Protein AF-A0A2U9BZ77-F1 (afdb_monomer_lite)

pLDDT: mean 70.83, std 23.7, range [29.14, 98.06]

Structure (mmCIF, N/CA/C/O backbone):
data_AF-A0A2U9BZ77-F1
#
_entry.id   AF-A0A2U9BZ77-F1
#
loop_
_atom_site.group_PDB
_atom_site.id
_atom_site.type_symbol
_atom_site.label_atom_id
_atom_site.label_alt_id
_atom_site.label_comp_id
_atom_site.label_asym_id
_atom_site.label_entity_id
_atom_site.label_seq_id
_atom_site.pdbx_PDB_ins_code
_atom_site.Cartn_x
_atom_site.Cartn_y
_atom_site.Cartn_z
_atom_site.occupancy
_atom_site.B_iso_or_equiv
_atom_site.auth_seq_id
_atom_site.auth_comp_id
_atom_site.auth_asym_id
_atom_site.auth_atom_id
_atom_site.pdbx_PDB_model_num
ATOM 1 N N . MET A 1 1 ? 15.051 70.188 -28.513 1.00 36.97 1 MET A N 1
ATOM 2 C CA . MET A 1 1 ? 15.879 70.312 -27.293 1.00 36.97 1 MET A CA 1
ATOM 3 C C . MET A 1 1 ? 16.079 68.898 -26.757 1.00 36.97 1 MET A C 1
ATOM 5 O O . MET A 1 1 ? 15.084 68.273 -26.435 1.00 36.97 1 MET A O 1
ATOM 9 N N . LEU A 1 2 ? 17.200 68.248 -27.110 1.00 41.94 2 LEU A N 1
ATOM 10 C CA . LEU A 1 2 ? 18.342 67.942 -26.213 1.00 41.94 2 LEU A CA 1
ATOM 11 C C . LEU A 1 2 ? 17.864 67.131 -24.988 1.00 41.94 2 LEU A C 1
ATOM 13 O O . LEU A 1 2 ? 17.082 67.646 -24.207 1.00 41.94 2 LEU A O 1
ATOM 17 N N . HIS A 1 3 ? 18.251 65.868 -24.779 1.00 43.12 3 HIS A N 1
ATOM 18 C CA . HIS A 1 3 ? 19.629 65.469 -24.476 1.00 43.12 3 HIS A CA 1
ATOM 19 C C . HIS A 1 3 ? 19.809 63.928 -24.532 1.00 43.12 3 HIS A C 1
ATOM 21 O O . HIS A 1 3 ? 18.965 63.191 -24.027 1.00 43.12 3 HIS A O 1
ATOM 27 N N . LEU A 1 4 ? 20.922 63.450 -25.107 1.00 49.38 4 LEU A N 1
ATOM 28 C CA . LEU A 1 4 ? 21.424 62.073 -24.970 1.00 49.38 4 LEU A CA 1
ATOM 29 C C . LEU A 1 4 ? 21.899 61.816 -23.533 1.00 49.38 4 LEU A C 1
ATOM 31 O O . LEU A 1 4 ? 22.608 62.652 -22.980 1.00 49.38 4 LEU A O 1
ATOM 35 N N . THR A 1 5 ? 21.691 60.609 -23.008 1.00 55.53 5 THR A N 1
ATOM 36 C CA . THR A 1 5 ? 22.642 59.991 -22.070 1.00 55.53 5 THR A CA 1
ATOM 37 C C . THR A 1 5 ? 22.757 58.492 -22.338 1.00 55.53 5 THR A C 1
ATOM 39 O O . THR A 1 5 ? 21.898 57.683 -22.002 1.00 55.53 5 THR A O 1
ATOM 42 N N . ALA A 1 6 ? 23.874 58.133 -22.969 1.00 54.16 6 ALA A N 1
ATOM 43 C CA . ALA A 1 6 ? 24.435 56.795 -22.938 1.00 54.16 6 ALA A CA 1
ATOM 44 C C . ALA A 1 6 ? 24.845 56.448 -21.496 1.00 54.16 6 ALA A C 1
ATOM 46 O O . ALA A 1 6 ? 25.439 57.275 -20.802 1.00 54.16 6 ALA A O 1
ATOM 47 N N . GLY A 1 7 ? 24.557 55.225 -21.048 1.00 47.34 7 GLY A N 1
ATOM 48 C CA . GLY A 1 7 ? 24.842 54.789 -19.683 1.00 47.34 7 GLY A CA 1
ATOM 49 C C . GLY A 1 7 ? 25.161 53.299 -19.585 1.00 47.34 7 GLY A C 1
ATOM 50 O O . GLY A 1 7 ? 24.268 52.491 -19.390 1.00 47.34 7 GLY A O 1
ATOM 51 N N . ARG A 1 8 ? 26.460 52.989 -19.700 1.00 56.84 8 ARG A N 1
ATOM 52 C CA . ARG A 1 8 ? 27.214 51.850 -19.132 1.00 56.84 8 ARG A CA 1
ATOM 53 C C . ARG A 1 8 ? 26.639 50.425 -19.238 1.00 56.84 8 ARG A C 1
ATOM 55 O O . ARG A 1 8 ? 25.860 49.970 -18.410 1.00 56.84 8 ARG A O 1
ATOM 62 N N . VAL A 1 9 ? 27.256 49.655 -20.138 1.00 49.94 9 VAL A N 1
ATOM 63 C CA . VAL A 1 9 ? 27.387 48.193 -20.046 1.00 49.94 9 VAL A CA 1
ATOM 64 C C . VAL A 1 9 ? 28.309 47.864 -18.865 1.00 49.94 9 VAL A C 1
ATOM 66 O O . VAL A 1 9 ? 29.515 48.097 -18.920 1.00 49.94 9 VAL A O 1
ATOM 69 N N . GLY A 1 10 ? 27.732 47.366 -17.772 1.00 46.84 10 GLY A N 1
ATOM 70 C CA . GLY A 1 10 ? 28.463 46.829 -16.628 1.00 46.84 10 GLY A CA 1
ATOM 71 C C . GLY A 1 10 ? 28.674 45.326 -16.787 1.00 46.84 10 GLY A C 1
ATOM 72 O O . GLY A 1 10 ? 27.740 44.547 -16.637 1.00 46.84 10 GLY A O 1
ATOM 73 N N . SER A 1 11 ? 29.909 44.933 -17.089 1.00 53.25 11 SER A N 1
ATOM 74 C CA . SER A 1 11 ? 30.398 43.557 -16.987 1.00 53.25 11 SER A CA 1
ATOM 75 C C . SER A 1 11 ? 30.278 43.068 -15.538 1.00 53.25 11 SER A C 1
ATOM 77 O O . SER A 1 11 ? 30.912 43.630 -14.646 1.00 53.25 11 SER A O 1
ATOM 79 N N . LEU A 1 12 ? 29.480 42.025 -15.295 1.00 53.25 12 LEU A N 1
ATOM 80 C CA . LEU A 1 12 ? 29.509 41.265 -14.044 1.00 53.25 12 LEU A CA 1
ATOM 81 C C . LEU A 1 12 ? 30.153 39.907 -14.312 1.00 53.25 12 LEU A C 1
ATOM 83 O O . LEU A 1 12 ? 29.495 38.909 -14.602 1.00 53.25 12 LEU A O 1
ATOM 87 N N . LEU A 1 13 ? 31.480 39.906 -14.219 1.00 53.78 13 LEU A N 1
ATOM 88 C CA . LEU A 1 13 ? 32.283 38.704 -14.079 1.00 53.78 13 LEU A CA 1
ATOM 89 C C . LEU A 1 13 ? 31.928 37.971 -12.776 1.00 53.78 13 LEU A C 1
ATOM 91 O O . LEU A 1 13 ? 31.853 38.563 -11.703 1.00 53.78 13 LEU A O 1
ATOM 95 N N . ALA A 1 14 ? 31.805 36.651 -12.913 1.00 50.91 14 ALA A N 1
ATOM 96 C CA . ALA A 1 14 ? 32.115 35.643 -11.905 1.00 50.91 14 ALA A CA 1
ATOM 97 C C . ALA A 1 14 ? 31.383 35.745 -10.553 1.00 50.91 14 ALA A C 1
ATOM 99 O O . ALA A 1 14 ? 31.963 36.072 -9.516 1.00 50.91 14 ALA A O 1
ATOM 100 N N . ARG A 1 15 ? 30.127 35.280 -10.520 1.00 46.00 15 ARG A N 1
ATOM 101 C CA . ARG A 1 15 ? 29.569 34.710 -9.288 1.00 46.00 15 ARG A CA 1
ATOM 102 C C . ARG A 1 15 ? 30.094 33.284 -9.126 1.00 46.00 15 ARG A C 1
ATOM 104 O O . ARG A 1 15 ? 29.805 32.407 -9.932 1.00 46.00 15 ARG A O 1
ATOM 111 N N . ARG A 1 16 ? 30.904 33.100 -8.083 1.00 49.56 16 ARG A N 1
ATOM 112 C CA . ARG A 1 16 ? 31.424 31.824 -7.579 1.00 49.56 16 ARG A CA 1
ATOM 113 C C . ARG A 1 16 ? 30.338 30.742 -7.600 1.00 49.56 16 ARG A C 1
ATOM 115 O O . ARG A 1 16 ? 29.336 30.861 -6.900 1.00 49.56 16 ARG A O 1
ATOM 122 N N . ALA A 1 17 ? 30.571 29.677 -8.360 1.00 45.09 17 ALA A N 1
ATOM 123 C CA . ALA A 1 17 ? 29.834 28.429 -8.239 1.00 45.09 17 ALA A CA 1
ATOM 124 C C . ALA A 1 17 ? 30.340 27.687 -6.995 1.00 45.09 17 ALA A C 1
ATOM 126 O O . ALA A 1 17 ? 31.232 26.846 -7.071 1.00 45.09 17 ALA A O 1
ATOM 127 N N . THR A 1 18 ? 29.804 28.018 -5.823 1.00 51.22 18 THR A N 1
ATOM 128 C CA . THR A 1 18 ? 29.820 27.075 -4.704 1.00 51.22 18 THR A CA 1
ATOM 129 C C . THR A 1 18 ? 28.729 26.055 -4.988 1.00 51.22 18 THR A C 1
ATOM 131 O O . THR A 1 18 ? 27.547 26.332 -4.785 1.00 51.22 18 THR A O 1
ATOM 134 N N . ALA A 1 19 ? 29.122 24.898 -5.518 1.00 45.50 19 ALA A N 1
ATOM 135 C CA . ALA A 1 19 ? 28.272 23.721 -5.540 1.00 45.50 19 ALA A CA 1
ATOM 136 C C . ALA A 1 19 ? 27.929 23.368 -4.085 1.00 45.50 19 ALA A C 1
ATOM 138 O O . ALA A 1 19 ? 28.736 22.785 -3.364 1.00 45.50 19 ALA A O 1
ATOM 139 N N . ALA A 1 20 ? 26.749 23.787 -3.632 1.00 44.94 20 ALA A N 1
ATOM 140 C CA . ALA A 1 20 ? 26.157 23.276 -2.412 1.00 44.94 20 ALA A CA 1
AT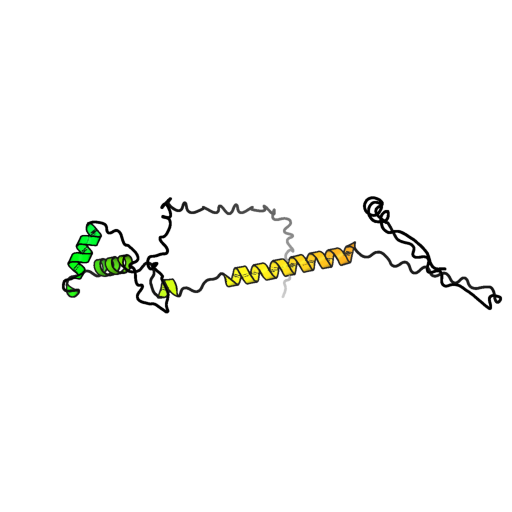OM 141 C C . ALA A 1 20 ? 25.723 21.837 -2.708 1.00 44.94 20 ALA A C 1
ATOM 143 O O . ALA A 1 20 ? 24.666 21.605 -3.292 1.00 44.94 20 ALA A O 1
ATOM 144 N N . LEU A 1 21 ? 26.580 20.875 -2.363 1.00 50.19 21 LEU A N 1
ATOM 145 C CA . LEU A 1 21 ? 26.190 19.476 -2.264 1.00 50.19 21 LEU A CA 1
ATOM 146 C C . LEU A 1 21 ? 25.139 19.402 -1.155 1.00 50.19 21 LEU A C 1
ATOM 148 O O . LEU A 1 21 ? 25.445 19.504 0.032 1.00 50.19 21 LEU A O 1
ATOM 152 N N . THR A 1 22 ? 23.876 19.324 -1.552 1.00 49.59 22 THR A N 1
ATOM 153 C CA . THR A 1 22 ? 22.768 19.081 -0.642 1.00 49.59 22 THR A CA 1
ATOM 154 C C . THR A 1 22 ? 22.887 17.638 -0.164 1.00 49.59 22 THR A C 1
ATOM 156 O O . THR A 1 22 ? 22.468 16.701 -0.839 1.00 49.59 22 THR A O 1
ATOM 159 N N . ASN A 1 23 ? 23.500 17.444 1.008 1.00 51.00 23 ASN A N 1
ATOM 160 C CA . ASN A 1 23 ? 23.422 16.183 1.739 1.00 51.00 23 ASN A CA 1
ATOM 161 C C . ASN A 1 23 ? 21.948 15.927 2.072 1.00 51.00 23 ASN A C 1
ATOM 163 O O . ASN A 1 23 ? 21.418 16.423 3.067 1.00 51.00 23 ASN A O 1
ATOM 167 N N . SER A 1 24 ? 21.271 15.168 1.220 1.00 51.94 24 SER A N 1
ATOM 168 C CA . SER A 1 24 ? 19.946 14.630 1.495 1.00 51.94 24 SER A CA 1
ATOM 169 C C . SER A 1 24 ? 20.113 13.547 2.560 1.00 51.94 24 SER A C 1
ATOM 171 O O . SER A 1 24 ? 20.415 12.392 2.278 1.00 51.94 24 SER A O 1
ATOM 173 N N . SER A 1 25 ? 19.980 13.951 3.823 1.00 58.16 25 SER A N 1
ATOM 174 C CA . SER A 1 25 ? 19.888 13.034 4.954 1.00 58.16 25 SER A CA 1
ATOM 175 C C . SER A 1 25 ? 18.525 12.345 4.896 1.00 58.16 25 SER A C 1
ATOM 177 O O . SER A 1 25 ? 17.517 12.880 5.356 1.00 58.16 25 SER A O 1
ATOM 179 N N . VAL A 1 26 ? 18.487 11.165 4.282 1.00 53.94 26 VAL A N 1
ATOM 180 C CA . VAL A 1 26 ? 17.351 10.251 4.392 1.00 53.94 26 VAL A CA 1
ATOM 181 C C . VAL A 1 26 ? 17.358 9.715 5.820 1.00 53.94 26 VAL A C 1
ATOM 183 O O . VAL A 1 26 ? 18.189 8.884 6.183 1.00 53.94 26 VAL A O 1
ATOM 186 N N . ARG A 1 27 ? 16.460 10.227 6.663 1.00 64.12 27 ARG A N 1
ATOM 187 C CA . ARG A 1 27 ? 16.166 9.603 7.954 1.00 64.12 27 ARG A CA 1
ATOM 188 C C . ARG A 1 27 ? 15.354 8.348 7.670 1.00 64.12 27 ARG A C 1
ATOM 190 O O . ARG A 1 27 ? 14.200 8.446 7.269 1.00 64.12 27 ARG A O 1
ATOM 197 N N . MET A 1 28 ? 15.963 7.185 7.860 1.00 57.81 28 MET A N 1
ATOM 198 C CA . MET A 1 28 ? 15.215 5.935 7.910 1.00 57.81 28 MET A CA 1
ATOM 199 C C . MET A 1 28 ? 14.332 5.969 9.157 1.00 57.81 28 MET A C 1
ATOM 201 O O . MET A 1 28 ? 14.827 6.180 10.266 1.00 57.81 28 MET A O 1
ATOM 205 N N . ALA A 1 29 ? 13.022 5.813 8.972 1.00 51.97 29 ALA A N 1
ATOM 206 C CA . ALA A 1 29 ? 12.114 5.581 10.080 1.00 51.97 29 ALA A CA 1
ATOM 207 C C . ALA A 1 29 ? 12.472 4.222 10.694 1.00 51.97 29 ALA A C 1
ATOM 209 O O . ALA A 1 29 ? 12.441 3.194 10.020 1.00 51.97 29 ALA A O 1
ATOM 210 N N . SER A 1 30 ? 12.868 4.236 11.965 1.00 46.81 30 SER A N 1
ATOM 211 C CA . SER A 1 30 ? 13.049 3.033 12.770 1.00 46.81 30 SER A CA 1
ATOM 212 C C . SER A 1 30 ? 11.677 2.391 12.957 1.00 46.81 30 SER A C 1
ATOM 214 O O . SER A 1 30 ? 10.936 2.780 13.857 1.00 46.81 30 SER A O 1
ATOM 216 N N . HIS A 1 31 ? 11.318 1.446 12.092 1.00 50.34 31 HIS A N 1
ATOM 217 C CA . HIS A 1 31 ? 10.170 0.584 12.339 1.00 50.34 31 HIS A CA 1
ATOM 218 C C . HIS A 1 31 ? 10.437 -0.198 13.630 1.00 50.34 31 HIS A C 1
ATOM 220 O O . HIS A 1 31 ? 11.486 -0.826 13.779 1.00 50.34 31 HIS A O 1
ATOM 226 N N . GLY A 1 32 ? 9.516 -0.074 14.590 1.00 45.81 32 GLY A N 1
ATOM 227 C CA . GLY A 1 32 ? 9.522 -0.859 15.817 1.00 45.81 32 GLY A CA 1
ATOM 228 C C . GLY A 1 32 ? 9.588 -2.345 15.484 1.00 45.81 32 GLY A C 1
ATOM 229 O O . GLY A 1 32 ? 9.019 -2.802 14.496 1.00 45.81 32 GLY A O 1
ATOM 230 N N . HIS A 1 33 ? 10.348 -3.076 16.289 1.00 41.94 33 HIS A N 1
ATOM 231 C CA . HIS A 1 33 ? 10.600 -4.498 16.125 1.00 41.94 33 HIS A CA 1
ATOM 232 C C . HIS A 1 33 ? 9.395 -5.307 16.632 1.00 41.94 33 HIS A C 1
ATOM 234 O O . HIS A 1 33 ? 9.505 -6.045 17.609 1.00 41.94 33 HIS A O 1
ATOM 240 N N . ASP A 1 34 ? 8.237 -5.146 15.993 1.00 53.22 34 ASP A N 1
ATOM 241 C CA . ASP A 1 34 ? 7.152 -6.112 16.122 1.00 53.22 34 ASP A CA 1
ATOM 242 C C . ASP A 1 34 ? 7.603 -7.370 15.383 1.00 53.22 34 ASP A C 1
ATOM 244 O O . ASP A 1 34 ? 7.817 -7.374 14.169 1.00 53.22 34 ASP A O 1
ATOM 248 N N . VAL A 1 35 ? 7.869 -8.424 16.153 1.00 51.34 35 VAL A N 1
ATOM 249 C CA . VAL A 1 35 ? 8.233 -9.736 15.625 1.00 51.34 35 VAL A CA 1
ATOM 250 C C . VAL A 1 35 ? 7.077 -10.178 14.737 1.00 51.34 35 VAL A C 1
ATOM 252 O O . VAL A 1 35 ? 5.993 -10.454 15.241 1.00 51.34 35 VAL A O 1
ATOM 255 N N . ALA A 1 36 ? 7.293 -10.199 13.421 1.00 57.09 36 ALA A N 1
ATOM 256 C CA . ALA A 1 36 ? 6.335 -10.754 12.481 1.00 57.09 36 ALA A CA 1
ATOM 257 C C . ALA A 1 36 ? 6.154 -12.236 12.830 1.00 57.09 36 ALA A C 1
ATOM 259 O O . ALA A 1 36 ? 7.001 -13.073 12.511 1.00 57.09 36 ALA A O 1
ATOM 260 N N . GLU A 1 37 ? 5.091 -12.533 13.572 1.00 65.06 37 GLU A N 1
ATOM 261 C CA . GLU A 1 37 ? 4.685 -13.893 13.879 1.00 65.06 37 GLU A CA 1
ATOM 262 C C . GLU A 1 37 ? 4.472 -14.629 12.554 1.00 65.06 37 GLU A C 1
ATOM 264 O O . GLU A 1 37 ? 3.940 -14.071 11.589 1.00 65.06 37 GLU A O 1
ATOM 269 N N . MET A 1 38 ? 4.955 -15.869 12.472 1.00 68.38 38 MET A N 1
ATOM 270 C CA . MET A 1 38 ? 4.733 -16.698 11.294 1.00 68.38 38 MET A CA 1
ATOM 271 C C . MET A 1 38 ? 3.223 -16.867 11.119 1.00 68.38 38 MET A C 1
ATOM 273 O O . MET A 1 38 ? 2.573 -17.533 11.919 1.00 68.38 38 MET A O 1
ATOM 277 N N . VAL A 1 39 ? 2.675 -16.231 10.085 1.00 72.25 39 VAL A N 1
ATOM 278 C CA . VAL A 1 39 ? 1.235 -16.205 9.838 1.00 72.25 39 VAL A CA 1
ATOM 279 C C . VAL A 1 39 ? 0.742 -17.621 9.544 1.00 72.25 39 VAL A C 1
ATOM 281 O O . VAL A 1 39 ? 1.198 -18.268 8.598 1.00 72.25 39 VAL A O 1
ATOM 284 N N . ASP A 1 40 ? -0.199 -18.094 10.358 1.00 81.56 40 ASP A N 1
ATOM 285 C CA . ASP A 1 40 ? -0.899 -19.357 10.144 1.00 81.56 40 ASP A CA 1
ATOM 286 C C . ASP A 1 40 ? -1.826 -19.241 8.925 1.00 81.56 40 ASP A C 1
ATOM 288 O O . ASP A 1 40 ? -2.909 -18.662 8.987 1.00 81.56 40 ASP A O 1
ATOM 292 N N . MET A 1 41 ? -1.387 -19.813 7.803 1.00 84.31 41 MET A N 1
ATOM 293 C CA . MET A 1 41 ? -2.108 -19.792 6.526 1.00 84.31 41 MET A CA 1
ATOM 294 C C . MET A 1 41 ? -3.373 -20.666 6.515 1.00 84.31 41 MET A C 1
ATOM 296 O O . MET A 1 41 ? -4.095 -20.668 5.519 1.00 84.31 41 MET A O 1
ATOM 300 N N . SER A 1 42 ? -3.638 -21.444 7.573 1.00 87.62 42 SER A N 1
ATOM 301 C CA . SER A 1 42 ? -4.878 -22.221 7.695 1.00 87.62 42 SER A CA 1
ATOM 302 C C . SER A 1 42 ? -6.071 -21.377 8.158 1.00 87.62 42 SER A C 1
ATOM 304 O O . SER A 1 42 ? -7.220 -21.777 7.965 1.00 87.62 42 SER A O 1
ATOM 306 N N . GLN A 1 43 ? -5.811 -20.199 8.731 1.00 85.25 43 GLN A N 1
ATOM 307 C CA . GLN A 1 43 ? -6.830 -19.265 9.198 1.00 85.25 43 GLN A CA 1
ATOM 308 C C . GLN A 1 43 ? -7.072 -18.147 8.176 1.00 85.25 43 GLN A C 1
ATOM 310 O O . GLN A 1 43 ? -6.161 -17.765 7.439 1.00 85.25 43 GLN A O 1
ATOM 315 N N . PRO A 1 44 ? -8.292 -17.583 8.126 1.00 86.31 44 PRO A N 1
ATOM 316 C CA . PRO A 1 44 ? -8.574 -16.441 7.267 1.00 86.31 44 PRO A CA 1
ATOM 317 C C . PRO A 1 44 ? -7.725 -15.232 7.688 1.00 86.31 44 PRO A C 1
ATOM 319 O O . PRO A 1 44 ? -7.715 -14.837 8.858 1.00 86.31 44 PRO A O 1
ATOM 322 N N . LEU A 1 45 ? -7.016 -14.645 6.721 1.00 88.12 45 LEU A N 1
ATOM 323 C CA . LEU A 1 45 ? -6.208 -13.444 6.915 1.00 88.12 45 LEU A CA 1
ATOM 324 C C . LEU A 1 45 ? -7.103 -12.200 6.894 1.00 88.12 45 LEU A C 1
ATOM 326 O O . LEU A 1 45 ? -8.008 -12.087 6.068 1.00 88.12 45 LEU A O 1
ATOM 330 N N . TYR A 1 46 ? -6.798 -11.229 7.752 1.00 91.19 46 TYR A N 1
ATOM 331 C CA . TYR A 1 46 ? -7.333 -9.882 7.604 1.00 91.19 46 TYR A CA 1
ATOM 332 C C . TYR A 1 46 ? -6.880 -9.265 6.269 1.00 91.19 46 TYR A C 1
ATOM 334 O O . TYR A 1 46 ? -5.691 -9.280 5.947 1.00 91.19 46 TYR A O 1
ATOM 342 N N . VAL A 1 47 ? -7.814 -8.695 5.505 1.00 90.81 47 VAL A N 1
ATOM 343 C CA . VAL A 1 47 ? -7.539 -8.041 4.218 1.00 90.81 47 VAL A CA 1
ATOM 344 C C . VAL A 1 47 ? -8.390 -6.785 4.044 1.00 90.81 47 VAL A C 1
ATOM 346 O O . VAL A 1 47 ? -9.615 -6.839 4.106 1.00 90.81 47 VAL A O 1
ATOM 349 N N . ASP A 1 48 ? -7.728 -5.666 3.756 1.00 93.00 48 ASP A N 1
ATOM 350 C CA . ASP A 1 48 ? -8.359 -4.399 3.383 1.00 93.00 48 ASP A CA 1
ATOM 351 C C . ASP A 1 48 ? -8.554 -4.351 1.867 1.00 93.00 48 ASP A C 1
ATOM 353 O O . ASP A 1 48 ? -7.611 -4.096 1.112 1.00 93.00 48 ASP A O 1
ATOM 357 N N . ARG A 1 49 ? -9.770 -4.650 1.396 1.00 92.00 49 ARG A N 1
ATOM 358 C CA . ARG A 1 49 ? -10.098 -4.589 -0.033 1.00 92.00 49 ARG A CA 1
ATOM 359 C C . ARG A 1 49 ? -11.466 -3.963 -0.266 1.00 92.00 49 ARG A C 1
ATOM 361 O O . ARG A 1 49 ? -12.402 -4.150 0.505 1.00 92.00 49 ARG A O 1
ATOM 368 N N . VAL A 1 50 ? -11.592 -3.235 -1.372 1.00 92.94 50 VAL A N 1
ATOM 369 C CA . VAL A 1 50 ? -12.826 -2.510 -1.720 1.00 92.94 50 VAL A CA 1
ATOM 370 C C . VAL A 1 50 ? -13.946 -3.462 -2.169 1.00 92.94 50 VAL A C 1
ATOM 372 O O . VAL A 1 50 ? -15.119 -3.152 -1.983 1.00 92.94 50 VAL A O 1
ATOM 375 N N . ASP A 1 51 ? -13.600 -4.625 -2.729 1.00 94.19 51 ASP A N 1
ATOM 376 C CA . ASP A 1 51 ? -14.539 -5.676 -3.147 1.00 94.19 51 ASP A CA 1
ATOM 377 C C . ASP A 1 51 ? -15.139 -6.451 -1.966 1.00 94.19 51 ASP A C 1
ATOM 379 O O . ASP A 1 51 ? -16.271 -6.925 -2.056 1.00 94.19 51 ASP A O 1
ATOM 383 N N . ILE A 1 52 ? -14.408 -6.547 -0.852 1.00 92.88 52 ILE A N 1
ATOM 384 C CA . ILE A 1 52 ? -14.827 -7.263 0.356 1.00 92.88 52 ILE A CA 1
ATOM 385 C C . ILE A 1 52 ? -14.856 -6.261 1.520 1.00 92.88 52 ILE A C 1
ATOM 387 O O . ILE A 1 52 ? -13.920 -6.199 2.314 1.00 92.88 52 ILE A O 1
ATOM 391 N N . PRO A 1 53 ? -15.929 -5.456 1.647 1.00 91.75 53 PRO A N 1
ATOM 392 C CA . PRO A 1 53 ? -16.003 -4.388 2.648 1.00 91.75 53 PRO A CA 1
ATOM 393 C C . PRO A 1 53 ? -16.048 -4.907 4.094 1.00 91.75 53 PRO A C 1
ATOM 395 O O . PRO A 1 53 ? -15.879 -4.136 5.038 1.00 91.75 53 PRO A O 1
ATOM 398 N N . LEU A 1 54 ? -16.338 -6.196 4.280 1.00 94.25 54 LEU A N 1
ATOM 399 C CA . LEU A 1 54 ? -16.435 -6.859 5.573 1.00 94.25 54 LEU A CA 1
ATOM 400 C C . LEU A 1 54 ? -15.477 -8.058 5.576 1.00 94.25 54 LEU A C 1
ATOM 402 O O . LEU A 1 54 ? -15.843 -9.100 5.037 1.00 94.25 54 LEU A O 1
ATOM 406 N N . PRO A 1 55 ? -14.269 -7.917 6.145 1.00 92.00 55 PRO A N 1
ATOM 407 C CA . PRO A 1 55 ? -13.322 -9.017 6.247 1.00 92.00 55 PRO A CA 1
ATOM 408 C C . PRO A 1 55 ? -13.796 -10.058 7.271 1.00 92.00 55 PRO A C 1
ATOM 410 O O . PRO A 1 55 ? -14.487 -9.727 8.240 1.00 92.00 55 PRO A O 1
ATOM 413 N N . ASP A 1 56 ? -13.387 -11.312 7.066 1.00 91.06 56 ASP A N 1
ATOM 414 C CA . ASP A 1 56 ? -13.774 -12.452 7.912 1.00 91.06 56 ASP A CA 1
ATOM 415 C C . ASP A 1 56 ? -13.166 -12.387 9.324 1.00 91.06 56 ASP A C 1
ATOM 417 O O . ASP A 1 56 ? -13.736 -12.904 10.286 1.00 91.06 56 ASP A O 1
ATOM 421 N N . ARG A 1 57 ? -12.011 -11.726 9.454 1.00 90.19 57 ARG A N 1
ATOM 422 C CA . ARG A 1 57 ? -11.283 -11.507 10.710 1.00 90.19 57 ARG A CA 1
ATOM 423 C C . ARG A 1 57 ? -11.247 -10.007 11.038 1.00 90.19 57 ARG A C 1
ATOM 425 O O . ARG A 1 57 ? -11.198 -9.208 10.104 1.00 90.19 57 ARG A O 1
ATOM 432 N N . PRO A 1 58 ? -11.291 -9.584 12.317 1.00 92.12 58 PRO A N 1
ATOM 433 C CA . PRO A 1 58 ? -11.024 -8.195 12.697 1.00 92.12 58 PRO A CA 1
ATOM 434 C C . PRO A 1 58 ? -9.537 -7.839 12.552 1.00 92.12 58 PRO A C 1
ATOM 436 O O . PRO A 1 58 ? -8.681 -8.716 12.517 1.00 92.12 58 PRO A O 1
ATOM 439 N N . TYR A 1 59 ? -9.225 -6.542 12.500 1.00 91.94 59 TYR A N 1
ATOM 440 C CA . TYR A 1 59 ? -7.838 -6.073 12.436 1.00 91.94 59 TYR A CA 1
ATOM 441 C C . TYR A 1 59 ? -7.040 -6.394 13.709 1.00 91.94 59 TYR A C 1
ATOM 443 O O . TYR A 1 59 ? -5.896 -6.836 13.624 1.00 91.94 59 TYR A O 1
ATOM 451 N N . LYS A 1 60 ? -7.634 -6.175 14.891 1.00 90.69 60 LYS A N 1
ATOM 452 C CA . LYS A 1 60 ? -7.026 -6.544 16.177 1.00 90.69 60 LYS A CA 1
ATOM 453 C C . LYS A 1 60 ? -7.708 -7.764 16.785 1.00 90.69 60 LYS A C 1
ATOM 455 O O . LYS A 1 60 ? -8.902 -7.714 17.080 1.00 90.69 60 LYS A O 1
ATOM 460 N N . ASP A 1 61 ? -6.924 -8.804 17.055 1.00 86.38 61 ASP A N 1
ATOM 461 C CA . ASP A 1 61 ? -7.393 -10.007 17.754 1.00 86.38 61 ASP A CA 1
ATOM 462 C C . ASP A 1 61 ? -7.177 -9.941 19.268 1.00 86.38 61 ASP A C 1
ATOM 464 O O . ASP A 1 61 ? -8.003 -10.424 20.040 1.00 86.38 61 ASP A O 1
ATOM 468 N N . THR A 1 62 ? -6.073 -9.333 19.705 1.00 88.56 62 THR A N 1
ATOM 469 C CA . THR A 1 62 ? -5.755 -9.140 21.121 1.00 88.56 62 THR A CA 1
ATOM 470 C C . THR A 1 62 ? -6.242 -7.766 21.565 1.00 88.56 62 THR A C 1
ATOM 472 O O . THR A 1 62 ? -5.832 -6.737 21.026 1.00 88.56 62 THR A O 1
ATOM 475 N N . LEU A 1 63 ? -7.156 -7.742 22.537 1.00 89.50 63 LEU A N 1
ATOM 476 C CA . LEU A 1 63 ? -7.712 -6.501 23.066 1.00 89.50 63 LEU A CA 1
ATOM 477 C C . LEU A 1 63 ? -7.058 -6.135 24.397 1.00 89.50 63 LEU A C 1
ATOM 479 O O . LEU A 1 63 ? -6.860 -6.970 25.277 1.00 89.50 63 LEU A O 1
ATOM 483 N N . SER A 1 64 ? -6.759 -4.850 24.557 1.00 92.25 64 SER A N 1
ATOM 484 C CA . SER A 1 64 ? -6.455 -4.258 25.861 1.00 92.25 64 SER A CA 1
ATOM 485 C C . SER A 1 64 ? -7.703 -4.278 26.757 1.00 92.25 64 SER A C 1
ATOM 487 O O . SER A 1 64 ? -8.815 -4.143 26.241 1.00 92.25 64 SER A O 1
ATOM 489 N N . PRO A 1 65 ? -7.570 -4.328 28.098 1.00 91.94 65 PRO A N 1
ATOM 490 C CA . PRO A 1 65 ? -8.720 -4.273 29.011 1.00 91.94 65 PRO A CA 1
ATOM 491 C C . PRO A 1 65 ? -9.624 -3.048 28.776 1.00 91.94 65 PRO A C 1
ATOM 493 O O . PRO A 1 65 ? -10.841 -3.109 28.962 1.00 91.94 65 PRO A O 1
ATOM 496 N N . ALA A 1 66 ? -9.055 -1.929 28.315 1.00 90.19 66 ALA A N 1
ATOM 497 C CA . ALA A 1 66 ? -9.835 -0.754 27.934 1.00 90.19 66 ALA A CA 1
ATOM 498 C C . ALA A 1 66 ? -10.687 -1.014 26.677 1.00 90.19 66 ALA A C 1
ATOM 500 O O . ALA A 1 66 ? -11.864 -0.652 26.637 1.00 90.19 66 ALA A O 1
ATOM 501 N N . GLU A 1 67 ? -10.122 -1.679 25.671 1.00 93.19 67 GLU A N 1
ATOM 502 C CA . GLU A 1 67 ? -10.798 -2.028 24.417 1.00 93.19 67 GLU A CA 1
ATOM 503 C C . GLU A 1 67 ? -11.859 -3.121 24.642 1.00 93.19 67 GLU A C 1
ATOM 505 O O . GLU A 1 67 ? -12.947 -3.053 24.069 1.00 93.19 67 GLU A O 1
ATOM 510 N N . GLU A 1 68 ? -11.612 -4.069 25.550 1.00 93.94 68 GLU A N 1
ATOM 511 C CA . GLU A 1 68 ? -12.612 -5.048 25.992 1.00 93.94 68 GLU A CA 1
ATOM 512 C C . GLU A 1 68 ? -13.816 -4.367 26.651 1.00 93.94 68 GLU A C 1
ATOM 514 O O . GLU A 1 68 ? -14.964 -4.700 26.347 1.00 93.94 68 GLU A O 1
ATOM 519 N N . SER A 1 69 ? -13.582 -3.362 27.504 1.00 93.56 69 SER A N 1
ATOM 520 C CA . SER A 1 69 ? -14.669 -2.586 28.111 1.00 93.56 69 SER A CA 1
ATOM 521 C C . SER A 1 69 ? -15.501 -1.840 27.056 1.00 93.56 69 SER A C 1
ATOM 523 O O . SER A 1 69 ? -16.730 -1.801 27.152 1.00 93.56 69 SER A O 1
ATOM 525 N N . LEU A 1 70 ? -14.860 -1.330 25.996 1.00 94.88 70 LEU A N 1
ATOM 526 C CA . LEU A 1 70 ? -15.540 -0.715 24.852 1.00 94.88 70 LEU A CA 1
ATOM 527 C C . LEU A 1 70 ? -16.364 -1.741 24.065 1.00 94.88 70 LEU A C 1
ATOM 529 O O . LEU A 1 70 ? -17.497 -1.443 23.687 1.00 94.88 70 LEU A O 1
ATOM 533 N N . LYS A 1 71 ? -15.859 -2.966 23.881 1.00 94.62 71 LYS A N 1
ATOM 534 C CA . LYS A 1 71 ? -16.613 -4.068 23.262 1.00 94.62 71 LYS A CA 1
ATOM 535 C C . LYS A 1 71 ? -17.824 -4.502 24.080 1.00 94.62 71 LYS A C 1
ATOM 537 O O . LYS A 1 71 ? -18.843 -4.877 23.503 1.00 94.62 71 LYS A O 1
ATOM 542 N N . GLN A 1 72 ? -17.764 -4.424 25.409 1.00 95.00 72 GLN A N 1
ATOM 543 C CA . GLN A 1 72 ? -18.955 -4.658 26.232 1.00 95.00 72 GLN A CA 1
ATOM 544 C C . GLN A 1 72 ? -19.977 -3.526 26.079 1.00 95.00 72 GLN A C 1
ATOM 546 O O . GLN A 1 72 ? -21.171 -3.806 25.968 1.00 95.00 72 GLN A O 1
ATOM 551 N N . LYS A 1 73 ? -19.530 -2.265 25.993 1.00 94.69 73 LYS A N 1
ATOM 552 C CA . LYS A 1 73 ? -20.416 -1.122 25.708 1.00 94.69 73 LYS A CA 1
ATOM 553 C C . LYS A 1 73 ? -21.040 -1.185 24.306 1.00 94.69 73 LYS A C 1
ATOM 555 O O . LYS A 1 73 ? -22.181 -0.763 24.148 1.00 94.69 73 LYS A O 1
ATOM 560 N N . GLU A 1 74 ? -20.341 -1.745 23.312 1.00 94.56 74 GLU A N 1
ATOM 561 C CA . GLU A 1 74 ? -20.840 -1.921 21.933 1.00 94.56 74 GLU A CA 1
ATOM 562 C C . GLU A 1 74 ? -22.135 -2.752 21.870 1.00 94.56 74 GLU A C 1
ATOM 564 O O . GLU A 1 74 ? -22.968 -2.519 20.994 1.00 94.56 74 GLU A O 1
ATOM 569 N N . LYS A 1 75 ? -22.334 -3.682 22.816 1.00 95.19 75 LYS A N 1
ATOM 570 C CA . LYS A 1 75 ? -23.550 -4.511 22.919 1.00 95.19 75 LYS A CA 1
ATOM 571 C C . LYS A 1 75 ? -24.789 -3.720 23.363 1.00 95.19 75 LYS A C 1
ATOM 573 O O . LYS A 1 75 ? -25.906 -4.210 23.215 1.00 95.19 75 LYS A O 1
ATOM 578 N N . GLY A 1 76 ? -24.599 -2.537 23.950 1.00 94.50 76 GLY A N 1
ATOM 579 C CA . GLY A 1 76 ? -25.666 -1.642 24.391 1.00 94.50 76 GLY A CA 1
ATOM 580 C C . GLY A 1 76 ? -26.164 -0.693 23.289 1.00 94.50 76 GLY A C 1
ATOM 581 O O . GLY A 1 76 ? -25.830 -0.845 22.114 1.00 94.50 76 GLY A O 1
ATOM 582 N N . PRO A 1 77 ? -26.972 0.325 23.639 1.00 95.62 77 PRO A N 1
ATOM 583 C CA . PRO A 1 77 ? -27.462 1.306 22.676 1.00 95.62 77 PRO A CA 1
ATOM 584 C C . PRO A 1 77 ? -26.350 2.264 22.215 1.00 95.62 77 PRO A C 1
ATOM 586 O O . PRO A 1 77 ? -25.760 3.000 23.006 1.00 95.62 77 PRO A O 1
ATOM 589 N N . TRP A 1 78 ? -26.140 2.356 20.900 1.00 95.62 78 TRP A N 1
ATOM 590 C CA . TRP A 1 78 ? -25.097 3.197 20.283 1.00 95.62 78 TRP A CA 1
ATOM 591 C C . TRP A 1 78 ? -25.324 4.710 20.436 1.00 95.62 78 TRP A C 1
ATOM 593 O O . TRP A 1 78 ? -24.447 5.517 20.111 1.00 95.62 78 TRP A O 1
ATOM 603 N N . SER A 1 79 ? -26.489 5.113 20.941 1.00 94.19 79 SER A N 1
ATOM 604 C CA . SER A 1 79 ? -26.790 6.499 21.309 1.00 94.19 79 SER A CA 1
ATOM 605 C C . SER A 1 79 ? -25.993 6.970 22.529 1.00 94.19 79 SER A C 1
ATOM 607 O O . SER A 1 79 ? -25.771 8.167 22.667 1.00 94.19 79 SER A O 1
ATOM 609 N N . GLN A 1 80 ? -25.553 6.049 23.396 1.00 93.50 80 GLN A N 1
ATOM 610 C CA . GLN A 1 80 ? -24.766 6.360 24.597 1.00 93.50 80 GLN A CA 1
ATOM 611 C C . GLN A 1 80 ? -23.255 6.431 24.325 1.00 93.50 80 GLN A C 1
ATOM 613 O O . GLN A 1 80 ? -22.512 6.914 25.173 1.00 93.50 80 GLN A O 1
ATOM 618 N N . LEU A 1 81 ? -22.803 5.973 23.151 1.00 94.75 81 LEU A N 1
ATOM 619 C CA . LEU A 1 81 ? -21.395 6.015 22.765 1.00 94.75 81 LEU A CA 1
ATOM 620 C C . LEU A 1 81 ? -20.992 7.398 22.253 1.00 94.75 81 LEU A C 1
ATOM 622 O O . LEU A 1 81 ? -21.638 7.960 21.352 1.00 94.75 81 LEU A O 1
ATOM 626 N N . SER A 1 82 ? -19.863 7.894 22.752 1.00 96.00 82 SER A N 1
ATOM 627 C CA . SER A 1 82 ? -19.244 9.115 22.246 1.00 96.00 82 SER A CA 1
ATOM 628 C C . SER A 1 82 ? -18.730 8.922 20.810 1.00 96.00 82 SER A C 1
ATOM 630 O O . SER A 1 82 ? -18.566 7.803 20.313 1.00 96.00 82 SER A O 1
ATOM 632 N N . LYS A 1 83 ? -18.474 10.026 20.098 1.00 96.50 83 LYS A N 1
ATOM 633 C CA . LYS A 1 83 ? -17.910 9.967 18.735 1.00 96.50 83 LYS A CA 1
ATOM 634 C C . LYS A 1 83 ? -16.523 9.315 18.720 1.00 96.50 83 LYS A C 1
ATOM 636 O O . LYS A 1 83 ? -16.200 8.596 17.781 1.00 96.50 83 LYS A O 1
ATOM 641 N N . GLU A 1 84 ? -15.738 9.541 19.765 1.00 95.19 84 GLU A N 1
ATOM 642 C CA . GLU A 1 84 ? -14.392 8.989 19.917 1.00 95.19 84 GLU A CA 1
ATOM 643 C C . GLU A 1 84 ? -14.434 7.482 20.184 1.00 95.19 84 GLU A C 1
ATOM 645 O O . GLU A 1 84 ? -13.683 6.734 19.566 1.00 95.19 84 GLU A O 1
ATOM 650 N N . GLU A 1 85 ? -15.373 7.012 21.011 1.00 95.69 85 GLU A N 1
ATOM 651 C CA . GLU A 1 85 ? -15.569 5.577 21.264 1.00 95.69 85 GLU A CA 1
ATOM 652 C C . GLU A 1 85 ? -15.992 4.835 19.986 1.00 95.69 85 GLU A C 1
ATOM 654 O O . GLU A 1 85 ? -15.516 3.733 19.718 1.00 95.69 85 GLU A O 1
ATOM 659 N N . LYS A 1 86 ? -16.825 5.460 19.142 1.00 96.12 86 LYS A N 1
ATOM 660 C CA . LYS A 1 86 ? -17.199 4.909 17.826 1.00 96.12 86 LYS A CA 1
ATOM 661 C C . LYS A 1 86 ? -16.002 4.812 16.881 1.00 96.12 86 LYS A C 1
ATOM 663 O O . LYS A 1 86 ? -15.854 3.809 16.188 1.00 96.12 86 LYS A O 1
ATOM 668 N N . LEU A 1 87 ? -15.140 5.829 16.861 1.00 95.31 87 LEU A N 1
ATOM 669 C CA . LEU A 1 87 ? -13.907 5.812 16.067 1.00 95.31 87 LEU A CA 1
ATOM 670 C C . LEU A 1 87 ? -12.913 4.763 16.577 1.00 95.31 87 LEU A C 1
ATOM 672 O O . LEU A 1 87 ? -12.287 4.078 15.770 1.00 95.31 87 LEU A O 1
ATOM 676 N N . ALA A 1 88 ? -12.800 4.591 17.894 1.00 94.50 88 ALA A N 1
ATOM 677 C CA . ALA A 1 88 ? -11.983 3.540 18.487 1.00 94.50 88 ALA A CA 1
ATOM 678 C C . ALA A 1 88 ? -12.495 2.148 18.081 1.00 94.50 88 ALA A C 1
ATOM 680 O O . ALA A 1 88 ? -11.714 1.335 17.596 1.00 94.50 88 ALA A O 1
ATOM 681 N N . LEU A 1 89 ? -13.808 1.897 18.168 1.00 95.19 89 LEU A N 1
ATOM 682 C CA . LEU A 1 89 ? -14.417 0.652 17.676 1.00 95.19 89 LEU A CA 1
ATOM 683 C C . LEU A 1 89 ? -14.158 0.419 16.182 1.00 95.19 89 LEU A C 1
ATOM 685 O O . LEU A 1 89 ? -13.913 -0.718 15.774 1.00 95.19 89 LEU A O 1
ATOM 689 N N . TYR A 1 90 ? -14.175 1.483 15.376 1.00 95.38 90 TYR A N 1
ATOM 690 C CA . TYR A 1 90 ? -13.838 1.396 13.960 1.00 95.38 90 TYR A CA 1
ATOM 691 C C . TYR A 1 90 ? -12.387 0.947 13.752 1.00 95.38 90 TYR A C 1
ATOM 693 O O . TYR A 1 90 ? -12.168 -0.034 13.051 1.00 95.38 90 TYR A O 1
ATOM 701 N N . ARG A 1 91 ? -11.413 1.590 14.412 1.00 94.75 91 ARG A N 1
ATOM 702 C CA . ARG A 1 91 ? -9.979 1.250 14.298 1.00 94.75 91 ARG A CA 1
ATOM 703 C C . ARG A 1 91 ? -9.606 -0.095 14.942 1.00 94.75 91 ARG A C 1
ATOM 705 O O . ARG A 1 91 ? -8.546 -0.639 14.652 1.00 94.75 91 ARG A O 1
ATOM 712 N N . LEU A 1 92 ? -10.459 -0.641 15.811 1.00 94.06 92 LEU A N 1
ATOM 713 C CA . LEU A 1 92 ? -10.336 -2.016 16.310 1.00 94.06 92 LEU A CA 1
ATOM 714 C C . LEU A 1 92 ? -10.713 -3.049 15.247 1.00 94.06 92 LEU A C 1
ATOM 716 O O . LEU A 1 92 ? -10.078 -4.097 15.146 1.00 94.06 92 LEU A O 1
ATOM 720 N N . LYS A 1 93 ? -11.772 -2.769 14.481 1.00 93.50 93 LYS A N 1
ATOM 721 C CA . LYS A 1 93 ? -12.286 -3.692 13.468 1.00 93.50 93 LYS A CA 1
ATOM 722 C C . LYS A 1 93 ? -11.545 -3.562 12.139 1.00 93.50 93 LYS A C 1
ATOM 724 O O . LYS A 1 93 ? -11.264 -4.588 11.532 1.00 93.50 93 LYS A O 1
ATOM 729 N N . PHE A 1 94 ? -11.245 -2.335 11.721 1.00 95.56 94 PHE A N 1
ATOM 730 C CA . PHE A 1 94 ? -10.646 -2.010 10.432 1.00 95.56 94 PHE A CA 1
ATOM 731 C C . PHE A 1 94 ? -9.329 -1.251 10.604 1.00 95.56 94 PHE A C 1
ATOM 733 O O . PHE A 1 94 ? -9.244 -0.334 11.423 1.00 95.56 94 PHE A O 1
ATOM 740 N N . CYS A 1 95 ? -8.320 -1.586 9.802 1.00 92.62 95 CYS A N 1
ATOM 741 C CA . CYS A 1 95 ? -7.051 -0.862 9.783 1.00 92.62 95 CYS A CA 1
ATOM 742 C C . CYS A 1 95 ? -7.204 0.482 9.055 1.00 92.62 95 CYS A C 1
ATOM 744 O O . CYS A 1 95 ? -6.942 1.539 9.640 1.00 92.62 95 CYS A O 1
ATOM 746 N N . GLN A 1 96 ? -7.687 0.444 7.809 1.00 93.50 96 GLN A N 1
ATOM 747 C CA . GLN A 1 96 ? -7.780 1.605 6.923 1.00 93.50 96 GLN A CA 1
ATOM 748 C C . GLN A 1 96 ? -9.223 2.007 6.617 1.00 93.50 96 GLN A C 1
ATOM 750 O O . GLN A 1 96 ? -10.146 1.191 6.629 1.00 93.50 96 GLN A O 1
ATOM 755 N N . THR A 1 97 ? -9.422 3.290 6.316 1.00 94.50 97 THR A N 1
ATOM 756 C CA . THR A 1 97 ? -10.709 3.793 5.817 1.00 94.50 97 THR A CA 1
ATOM 757 C C . THR A 1 97 ? -10.830 3.647 4.300 1.00 94.50 97 THR A C 1
ATOM 759 O O . THR A 1 97 ? -9.836 3.585 3.589 1.00 94.50 97 THR A O 1
ATOM 762 N N . PHE A 1 98 ? -12.054 3.635 3.760 1.00 93.94 98 PHE A N 1
ATOM 763 C CA . PHE A 1 98 ? -12.272 3.595 2.304 1.00 93.94 98 PHE A CA 1
ATOM 764 C C . PHE A 1 98 ? -11.502 4.649 1.490 1.00 93.94 98 PHE A C 1
ATOM 766 O O . PHE A 1 98 ? -10.961 4.273 0.452 1.00 93.94 98 PHE A O 1
ATOM 773 N N . PRO A 1 99 ? -11.419 5.930 1.900 1.00 93.88 99 PRO A N 1
ATOM 774 C CA . PRO A 1 99 ? -10.600 6.899 1.176 1.00 93.88 99 PRO A CA 1
ATOM 775 C C . PRO A 1 99 ? -9.096 6.627 1.299 1.00 93.88 99 PRO A C 1
ATOM 777 O O . PRO A 1 99 ? -8.387 6.860 0.329 1.00 93.88 99 PRO A O 1
ATOM 780 N N . GLU A 1 100 ? -8.619 6.115 2.441 1.00 93.56 100 GLU A N 1
ATOM 781 C CA . GLU A 1 100 ? -7.216 5.692 2.606 1.00 93.56 100 GLU A CA 1
ATOM 782 C C . GLU A 1 100 ? -6.902 4.514 1.660 1.00 93.56 100 GLU A C 1
ATOM 784 O O . GLU A 1 100 ? -5.916 4.547 0.933 1.00 93.56 100 GLU A O 1
ATOM 789 N N . MET A 1 101 ? -7.798 3.523 1.567 1.00 92.75 101 MET A N 1
ATOM 790 C CA . MET A 1 101 ? -7.645 2.377 0.657 1.00 92.75 101 MET A CA 1
ATOM 791 C C . MET A 1 101 ? -7.711 2.759 -0.831 1.00 92.75 101 MET A C 1
ATOM 793 O O . MET A 1 101 ? -7.144 2.068 -1.674 1.00 92.75 101 MET A O 1
ATOM 797 N N . GLN A 1 102 ? -8.443 3.822 -1.172 1.00 93.62 102 GLN A N 1
ATOM 798 C CA . GLN A 1 102 ? -8.601 4.304 -2.550 1.00 93.62 102 GLN A CA 1
ATOM 799 C C . GLN A 1 102 ? -7.578 5.380 -2.931 1.00 93.62 102 GLN A C 1
ATOM 801 O O . GLN A 1 102 ? -7.693 5.982 -4.003 1.00 93.62 102 GLN A O 1
ATOM 806 N N . GLU A 1 103 ? -6.586 5.645 -2.081 1.00 94.44 103 GLU A N 1
ATOM 807 C CA . GLU A 1 103 ? -5.569 6.646 -2.369 1.00 94.44 103 GLU A CA 1
ATOM 808 C C . GLU A 1 103 ? -4.769 6.259 -3.633 1.00 94.44 103 GLU A C 1
ATOM 810 O O . GLU A 1 103 ? -4.203 5.164 -3.713 1.00 94.44 103 GLU A O 1
ATOM 815 N N . PRO A 1 104 ? -4.709 7.129 -4.661 1.00 93.00 104 PRO A N 1
ATOM 816 C CA . PRO A 1 104 ? -3.996 6.813 -5.891 1.00 93.00 104 PRO A CA 1
ATOM 817 C C . PRO A 1 104 ? -2.481 6.815 -5.660 1.00 93.00 104 PRO A C 1
ATOM 819 O O . PRO A 1 104 ? -1.902 7.820 -5.242 1.00 93.00 104 PRO A O 1
ATOM 822 N N . SER A 1 105 ? -1.805 5.721 -6.017 1.00 92.44 105 SER A N 1
ATOM 823 C CA . SER A 1 105 ? -0.350 5.637 -5.889 1.00 92.44 105 SER A CA 1
ATOM 824 C C . SER A 1 105 ? 0.371 6.422 -6.998 1.00 92.44 105 SER A C 1
ATOM 826 O O . SER A 1 105 ? -0.018 6.448 -8.170 1.00 92.44 105 SER A O 1
ATOM 828 N N . ALA A 1 106 ? 1.470 7.091 -6.637 1.00 94.12 106 ALA A N 1
ATOM 829 C CA . ALA A 1 106 ? 2.311 7.840 -7.577 1.00 94.12 106 ALA A CA 1
ATOM 830 C C . ALA A 1 106 ? 3.419 6.981 -8.221 1.00 94.12 106 ALA A C 1
ATOM 832 O O . ALA A 1 106 ? 4.328 7.518 -8.856 1.00 94.12 106 ALA A O 1
ATOM 833 N N . GLU A 1 107 ? 3.349 5.658 -8.074 1.00 94.62 107 GLU A N 1
ATOM 834 C CA . GLU A 1 107 ? 4.359 4.695 -8.536 1.00 94.62 107 GLU A CA 1
ATOM 835 C C . GLU A 1 107 ? 4.544 4.721 -10.056 1.00 94.62 107 GLU A C 1
ATOM 837 O O . GLU A 1 107 ? 5.650 4.559 -10.564 1.00 94.62 107 GLU A O 1
ATOM 842 N N . TRP A 1 108 ? 3.492 5.043 -10.811 1.00 96.12 108 TRP A N 1
ATOM 843 C CA . TRP A 1 108 ? 3.585 5.193 -12.265 1.00 96.12 108 TRP A CA 1
ATOM 844 C C . TRP A 1 108 ? 4.645 6.226 -12.689 1.00 96.12 108 TRP A C 1
ATOM 846 O O . TRP A 1 108 ? 5.254 6.092 -13.753 1.00 96.12 108 TRP A O 1
ATOM 856 N N . LYS A 1 109 ? 4.918 7.237 -11.850 1.00 94.69 109 LYS A N 1
ATOM 857 C CA . LYS A 1 109 ? 5.942 8.257 -12.119 1.00 94.69 109 LYS A CA 1
ATOM 858 C C . LYS A 1 109 ? 7.346 7.663 -12.070 1.00 94.69 109 LYS A C 1
ATOM 860 O O . LYS A 1 109 ? 8.180 8.019 -12.902 1.00 94.69 109 LYS A O 1
ATOM 865 N N . THR A 1 110 ? 7.616 6.761 -11.125 1.00 96.75 110 THR A N 1
ATOM 866 C CA . THR A 1 110 ? 8.928 6.105 -11.018 1.00 96.75 110 THR A CA 1
ATOM 867 C C . THR A 1 110 ? 9.109 5.076 -12.127 1.00 96.75 110 THR A C 1
ATOM 869 O O . THR A 1 110 ? 10.196 5.003 -12.699 1.00 96.75 110 THR A O 1
ATOM 872 N N . VAL A 1 111 ? 8.041 4.370 -12.518 1.00 97.06 111 VAL A N 1
ATOM 873 C CA . VAL A 1 111 ? 8.041 3.468 -13.682 1.00 97.06 111 VAL A CA 1
ATOM 874 C C . VAL A 1 111 ? 8.397 4.230 -14.961 1.00 97.06 111 VAL A C 1
ATOM 876 O O . VAL A 1 111 ? 9.335 3.848 -15.663 1.00 97.06 111 VAL A O 1
ATOM 879 N N . LEU A 1 112 ? 7.717 5.349 -15.243 1.00 97.62 112 LEU A N 1
ATOM 880 C CA . LEU A 1 112 ? 8.043 6.186 -16.402 1.00 97.62 112 LEU A CA 1
ATOM 881 C C . LEU A 1 112 ? 9.466 6.745 -16.326 1.00 97.62 112 LEU A C 1
ATOM 883 O O . LEU A 1 112 ? 10.194 6.696 -17.317 1.00 97.62 112 LEU A O 1
ATOM 887 N N . GLY A 1 113 ? 9.890 7.234 -15.158 1.00 97.38 113 GLY A N 1
ATOM 888 C CA . GLY A 1 113 ? 11.254 7.720 -14.948 1.00 97.38 113 GLY A CA 1
ATOM 889 C C . GLY A 1 113 ? 12.310 6.657 -15.261 1.00 97.38 113 GLY A C 1
ATOM 890 O O . GLY A 1 113 ? 13.266 6.936 -15.984 1.00 97.38 113 GLY A O 1
ATOM 891 N N . GLY A 1 114 ? 12.105 5.423 -14.792 1.00 97.69 114 GLY A N 1
ATOM 892 C CA . GLY A 1 114 ? 12.983 4.290 -15.082 1.00 97.69 114 GLY A CA 1
ATOM 893 C C . GLY A 1 114 ? 13.095 4.010 -16.580 1.00 97.69 114 GLY A C 1
ATOM 894 O O . GLY A 1 114 ? 14.206 3.913 -17.103 1.00 97.69 114 GLY A O 1
ATOM 895 N N . ILE A 1 115 ? 11.965 3.969 -17.295 1.00 98.06 115 ILE A N 1
ATOM 896 C CA . ILE A 1 115 ? 11.937 3.755 -18.752 1.00 98.06 115 ILE A CA 1
ATOM 897 C C . ILE A 1 115 ? 12.766 4.824 -19.478 1.00 98.06 115 ILE A C 1
ATOM 899 O O . ILE A 1 115 ? 13.619 4.488 -20.302 1.00 98.06 115 ILE A O 1
ATOM 903 N N . PHE A 1 116 ? 12.575 6.106 -19.151 1.00 97.50 116 PHE A N 1
ATOM 904 C CA . PHE A 1 116 ? 13.326 7.193 -19.786 1.00 97.50 116 PHE A CA 1
ATOM 905 C C . PHE A 1 116 ? 14.826 7.144 -19.484 1.00 97.50 116 PHE A C 1
ATOM 907 O O . PHE A 1 116 ? 15.629 7.448 -20.367 1.00 97.50 116 PHE A O 1
ATOM 914 N N . ILE A 1 117 ? 15.223 6.719 -18.282 1.00 97.62 117 ILE A N 1
ATOM 915 C CA . ILE A 1 117 ? 16.638 6.536 -17.931 1.00 97.62 117 ILE A CA 1
ATOM 916 C C . ILE A 1 117 ? 17.267 5.438 -18.795 1.00 97.62 117 ILE A C 1
ATOM 918 O O . ILE A 1 117 ? 18.325 5.660 -19.384 1.00 97.62 117 ILE A O 1
ATOM 922 N N . PHE A 1 118 ? 16.618 4.279 -18.935 1.00 97.12 118 PHE A N 1
ATOM 923 C CA . PHE A 1 118 ? 17.148 3.193 -19.765 1.00 97.12 118 PHE A CA 1
ATOM 924 C C . PHE A 1 118 ? 17.218 3.571 -21.249 1.00 97.12 118 PHE A C 1
ATOM 926 O O . PHE A 1 118 ? 18.216 3.271 -21.910 1.00 97.12 118 PHE A O 1
ATOM 933 N N . LEU A 1 119 ? 16.215 4.281 -21.774 1.00 97.06 119 LEU A N 1
ATOM 934 C CA . LEU A 1 119 ? 16.236 4.800 -23.147 1.00 97.06 119 LEU A CA 1
ATOM 935 C C . LEU A 1 119 ? 17.339 5.851 -23.353 1.00 97.06 119 LEU A C 1
ATOM 937 O O . LEU A 1 119 ? 18.042 5.825 -24.363 1.00 97.06 119 LEU A O 1
ATOM 941 N N . GLY A 1 120 ? 17.543 6.744 -22.383 1.00 96.56 120 GLY A N 1
ATOM 942 C CA . GLY A 1 120 ? 18.620 7.733 -22.420 1.00 96.56 120 GLY A CA 1
ATOM 943 C C . GLY A 1 120 ? 20.009 7.089 -22.403 1.00 96.56 120 GLY A C 1
ATOM 944 O O . GLY A 1 120 ? 20.862 7.434 -23.222 1.00 96.56 120 GLY A O 1
ATOM 945 N N . LEU A 1 121 ? 20.231 6.112 -21.520 1.00 97.12 121 LEU A N 1
ATOM 946 C CA . LEU A 1 121 ? 21.508 5.400 -21.411 1.00 97.12 121 LEU A CA 1
ATOM 947 C C . LEU A 1 121 ? 21.801 4.545 -22.648 1.00 97.12 121 LEU A C 1
ATOM 949 O O . LEU A 1 121 ? 22.913 4.585 -23.169 1.00 97.12 121 LEU A O 1
ATOM 953 N N . THR A 1 122 ? 20.815 3.807 -23.161 1.00 96.25 122 THR A N 1
ATOM 954 C CA . THR A 1 122 ? 20.980 3.022 -24.397 1.00 96.25 122 THR A CA 1
ATOM 955 C C . THR A 1 122 ? 21.265 3.921 -25.600 1.00 96.25 122 THR A C 1
ATOM 957 O O . THR A 1 122 ? 22.190 3.636 -26.363 1.00 96.25 122 THR A O 1
ATOM 960 N N . GLY A 1 123 ? 20.561 5.051 -25.733 1.00 95.38 123 GLY A N 1
ATOM 961 C CA . GLY A 1 123 ? 20.851 6.063 -26.752 1.00 95.38 123 GLY A CA 1
ATOM 962 C C . GLY A 1 123 ? 22.273 6.625 -26.647 1.00 95.38 123 GLY A C 1
ATOM 963 O O . GLY A 1 123 ? 22.969 6.736 -27.661 1.00 95.38 123 GLY A O 1
ATOM 964 N N . LEU A 1 124 ? 22.741 6.907 -25.427 1.00 95.56 124 LEU A N 1
ATOM 965 C CA . LEU A 1 124 ? 24.104 7.380 -25.173 1.00 95.56 124 LEU A CA 1
ATOM 966 C C . LEU A 1 124 ? 25.158 6.340 -25.582 1.00 95.56 124 LEU A C 1
ATOM 968 O O . LEU A 1 124 ? 26.142 6.689 -26.236 1.00 95.56 124 LEU A O 1
ATOM 972 N N . VAL A 1 125 ? 24.938 5.062 -25.257 1.00 94.06 125 VAL A N 1
ATOM 973 C CA . VAL A 1 125 ? 25.839 3.959 -25.633 1.00 94.06 125 VAL A CA 1
ATOM 974 C C . VAL A 1 125 ? 25.907 3.793 -27.152 1.00 94.06 125 VAL A C 1
ATOM 976 O O . VAL A 1 125 ? 27.003 3.700 -27.705 1.00 94.06 125 VAL A O 1
ATOM 979 N N . VAL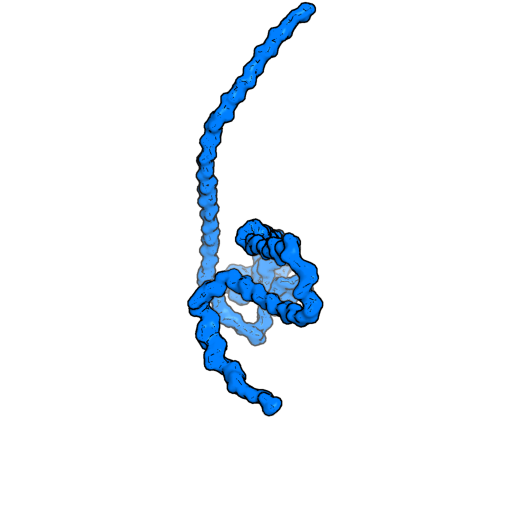 A 1 126 ? 24.769 3.814 -27.851 1.00 93.31 126 VAL A N 1
ATOM 980 C CA . VAL A 1 126 ? 24.728 3.704 -29.322 1.00 93.31 126 VAL A CA 1
ATOM 981 C C . VAL A 1 126 ? 25.425 4.894 -29.984 1.00 93.31 126 VAL A C 1
ATOM 983 O O . VAL A 1 126 ? 26.174 4.728 -30.952 1.00 93.31 126 VAL A O 1
ATOM 986 N N . TRP A 1 127 ? 25.222 6.104 -29.463 1.00 94.19 127 TRP A N 1
ATOM 987 C CA . TRP A 1 127 ? 25.926 7.289 -29.945 1.00 94.19 127 TRP A CA 1
ATOM 988 C C . TRP A 1 127 ? 27.442 7.169 -29.745 1.00 94.19 127 TRP A C 1
ATOM 990 O O . TRP A 1 127 ? 28.201 7.392 -30.692 1.00 94.19 127 TRP A O 1
ATOM 1000 N N . TRP A 1 128 ? 27.885 6.733 -28.564 1.00 93.94 128 TRP A N 1
ATOM 1001 C CA . TRP A 1 128 ? 29.300 6.503 -28.267 1.00 93.94 128 TRP A CA 1
ATOM 1002 C C . TRP A 1 128 ? 29.922 5.459 -29.209 1.00 93.94 128 TRP A C 1
ATOM 1004 O O . TRP A 1 128 ? 30.959 5.719 -29.827 1.00 93.94 128 TRP A O 1
ATOM 1014 N N . GLN A 1 129 ? 29.239 4.330 -29.428 1.00 90.56 129 GLN A N 1
ATOM 1015 C CA . GLN A 1 129 ? 29.638 3.312 -30.409 1.00 90.56 129 GLN A CA 1
ATOM 1016 C C . GLN A 1 129 ? 29.736 3.884 -31.833 1.00 90.56 129 GLN A C 1
ATOM 1018 O O . GLN A 1 129 ? 30.632 3.514 -32.589 1.00 90.56 129 GLN A O 1
ATOM 1023 N N . LYS A 1 130 ? 28.861 4.816 -32.223 1.00 88.75 130 LYS A N 1
ATOM 1024 C CA . LYS A 1 130 ? 28.883 5.436 -33.559 1.00 88.75 130 LYS A CA 1
ATOM 1025 C C . LYS A 1 130 ? 30.036 6.424 -33.756 1.00 88.75 130 LYS A C 1
ATOM 1027 O O . LYS A 1 130 ? 30.534 6.535 -34.880 1.00 88.75 130 LYS A O 1
ATOM 1032 N N . VAL A 1 131 ? 30.434 7.151 -32.711 1.00 89.44 131 VAL A N 1
ATOM 1033 C CA . VAL A 1 131 ? 31.538 8.128 -32.760 1.00 89.44 131 VAL A CA 1
ATOM 1034 C C . VAL A 1 131 ? 32.890 7.418 -32.744 1.00 89.44 131 VAL A C 1
ATOM 1036 O O . VAL A 1 131 ? 33.734 7.703 -33.592 1.00 89.44 131 VAL A O 1
ATOM 1039 N N . TYR A 1 132 ? 33.072 6.454 -31.839 1.00 83.56 132 TYR A N 1
ATOM 1040 C CA . TYR A 1 132 ? 34.370 5.811 -31.607 1.00 83.56 132 TYR A CA 1
ATOM 1041 C C . TYR A 1 132 ? 34.522 4.430 -32.272 1.00 83.56 132 TYR A C 1
ATOM 1043 O O . TYR A 1 132 ? 35.637 3.934 -32.399 1.00 83.56 132 TYR A O 1
ATOM 1051 N N . GLY A 1 133 ? 33.437 3.811 -32.754 1.00 71.81 133 GLY A N 1
ATOM 1052 C CA . GLY A 1 133 ? 33.437 2.463 -33.347 1.00 71.81 133 GLY A CA 1
ATOM 1053 C C . GLY A 1 133 ? 33.542 2.395 -34.877 1.00 71.81 133 GLY A C 1
ATOM 1054 O O . GLY A 1 133 ? 33.475 1.306 -35.450 1.00 71.81 133 GLY A O 1
ATOM 1055 N N . LYS A 1 134 ? 33.715 3.519 -35.587 1.00 61.19 134 LYS A N 1
ATOM 1056 C CA . LYS A 1 134 ? 33.925 3.490 -37.047 1.00 61.19 134 LYS A CA 1
ATOM 1057 C C . LYS A 1 134 ? 35.356 3.058 -37.391 1.00 61.19 134 LYS A C 1
ATOM 1059 O O . LYS A 1 134 ? 36.258 3.887 -37.460 1.00 61.19 134 LYS A O 1
ATOM 1064 N N . LYS A 1 135 ? 35.558 1.780 -37.735 1.00 61.75 135 LYS A N 1
ATOM 1065 C CA . LYS A 1 135 ? 36.718 1.370 -38.550 1.00 61.75 135 LYS A CA 1
ATOM 1066 C C . LYS A 1 135 ? 36.551 1.984 -39.949 1.00 61.75 135 LYS A C 1
ATOM 1068 O O . LYS A 1 135 ? 35.549 1.722 -40.616 1.00 61.75 135 LYS A O 1
ATOM 1073 N N . LYS A 1 136 ? 37.499 2.821 -40.397 1.00 52.88 136 LYS A N 1
ATOM 1074 C CA . LYS A 1 136 ? 37.543 3.302 -41.792 1.00 52.88 136 LYS A CA 1
ATOM 1075 C C . LYS A 1 136 ? 37.514 2.080 -42.712 1.00 52.88 136 LYS A C 1
ATOM 1077 O O . LYS A 1 136 ? 38.440 1.276 -42.686 1.00 52.88 136 LYS A O 1
ATOM 1082 N N . LYS A 1 137 ? 36.481 1.955 -43.549 1.00 57.12 137 LYS A N 1
ATOM 1083 C CA . LYS A 1 137 ? 36.583 1.113 -44.742 1.00 57.12 137 LYS A CA 1
ATOM 1084 C C . LYS A 1 137 ? 37.532 1.831 -45.697 1.00 57.12 137 LYS A C 1
ATOM 1086 O O . LYS A 1 137 ? 37.129 2.765 -46.383 1.00 57.12 137 LYS A O 1
ATOM 1091 N N . VAL A 1 138 ? 38.805 1.444 -45.677 1.00 61.19 138 VAL A N 1
ATOM 1092 C CA . VAL A 1 138 ? 39.743 1.788 -46.747 1.00 61.19 138 VAL A CA 1
ATOM 1093 C C . VAL A 1 138 ? 39.308 0.974 -47.959 1.00 61.19 138 VAL A C 1
ATOM 1095 O O . VAL A 1 138 ? 39.480 -0.240 -47.988 1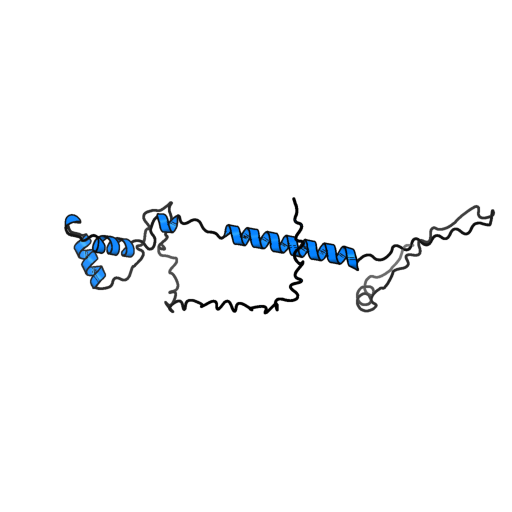.00 61.19 138 VAL A O 1
ATOM 1098 N N . CYS A 1 139 ? 38.682 1.632 -48.931 1.00 51.50 139 CYS A N 1
ATOM 1099 C CA . CYS A 1 139 ? 38.612 1.083 -50.277 1.00 51.50 139 CYS A CA 1
ATOM 1100 C C . CYS A 1 139 ? 39.996 1.316 -50.882 1.00 51.50 139 CYS A C 1
ATOM 1102 O O . CYS A 1 139 ? 40.409 2.463 -51.050 1.00 51.50 139 CYS A O 1
ATOM 1104 N N . LEU A 1 140 ? 40.754 0.242 -51.101 1.00 48.31 140 LEU A N 1
ATOM 1105 C CA . LEU A 1 140 ? 42.014 0.326 -51.825 1.00 48.31 140 LEU A CA 1
ATOM 1106 C C . LEU A 1 140 ? 41.654 0.516 -53.303 1.00 48.31 140 LEU A C 1
ATOM 1108 O O . LEU A 1 140 ? 41.221 -0.422 -53.969 1.00 48.31 140 LEU A O 1
ATOM 1112 N N . ASN A 1 141 ? 41.758 1.744 -53.805 1.00 53.53 141 ASN A N 1
ATOM 1113 C CA . ASN A 1 141 ? 41.656 1.994 -55.236 1.00 53.53 141 ASN A CA 1
ATOM 1114 C C . ASN A 1 141 ? 42.970 1.493 -55.837 1.00 53.53 141 ASN A C 1
ATOM 1116 O O . ASN A 1 141 ? 43.999 2.158 -55.733 1.00 53.53 141 ASN A O 1
ATOM 1120 N N . THR A 1 142 ? 42.965 0.308 -56.431 1.00 45.22 142 THR A N 1
ATOM 1121 C CA . THR A 1 142 ? 44.089 -0.135 -57.255 1.00 45.22 142 THR A CA 1
ATOM 1122 C C . THR A 1 142 ? 43.522 -0.818 -58.483 1.00 45.22 142 THR A C 1
ATOM 1124 O O . THR A 1 142 ? 43.224 -2.005 -58.483 1.00 45.22 142 THR A O 1
ATOM 1127 N N . CYS A 1 143 ? 43.340 -0.037 -59.541 1.00 41.06 143 CYS A N 1
ATOM 1128 C CA . CYS A 1 143 ? 43.495 -0.571 -60.881 1.00 41.06 143 CYS A CA 1
ATOM 1129 C C . CYS A 1 143 ? 44.355 0.429 -61.644 1.00 41.06 143 CYS A C 1
ATOM 1131 O O . CYS A 1 143 ? 43.907 1.491 -62.079 1.00 41.06 143 CYS A O 1
ATOM 1133 N N . GLU A 1 144 ? 45.641 0.107 -61.643 1.00 47.56 144 GLU A N 1
ATOM 1134 C CA . GLU A 1 144 ? 46.693 0.784 -62.369 1.00 47.56 144 GLU A CA 1
ATOM 1135 C C . GLU A 1 144 ? 46.383 0.707 -63.865 1.00 47.56 144 GLU A C 1
ATOM 1137 O O . GLU A 1 144 ? 46.201 -0.363 -64.447 1.00 47.56 144 GLU A O 1
ATOM 1142 N N . ARG A 1 145 ? 46.253 1.877 -64.483 1.00 45.25 145 ARG A N 1
ATOM 1143 C CA . ARG A 1 145 ? 46.065 2.041 -65.918 1.00 45.25 145 ARG A CA 1
ATOM 1144 C C . ARG A 1 145 ? 47.408 1.755 -66.594 1.00 45.25 145 ARG A C 1
ATOM 1146 O O . ARG A 1 145 ? 48.219 2.663 -66.603 1.00 45.25 145 ARG A O 1
ATOM 1153 N N . THR A 1 146 ? 47.614 0.537 -67.115 1.00 42.66 146 THR A N 1
ATOM 1154 C CA . THR A 1 146 ? 48.233 0.200 -68.427 1.00 42.66 146 THR A CA 1
ATOM 1155 C C . THR A 1 146 ? 48.692 -1.268 -68.478 1.00 42.66 146 THR A C 1
ATOM 1157 O O . THR A 1 146 ? 49.741 -1.592 -67.933 1.00 42.66 146 THR A O 1
ATOM 1160 N N . ASN A 1 147 ? 47.950 -2.141 -69.176 1.00 34.50 147 ASN A N 1
ATOM 1161 C CA . ASN A 1 147 ? 48.496 -3.141 -70.117 1.00 34.50 147 ASN A CA 1
ATOM 1162 C C . ASN A 1 147 ? 47.351 -3.923 -70.812 1.00 34.50 147 ASN A C 1
ATOM 1164 O O . ASN A 1 147 ? 46.546 -4.546 -70.120 1.00 34.50 147 ASN A O 1
ATOM 1168 N N . PRO A 1 148 ? 47.245 -3.916 -72.156 1.00 43.66 148 PRO A N 1
ATOM 1169 C CA . PRO A 1 148 ? 46.172 -4.580 -72.900 1.00 43.66 148 PRO A CA 1
ATOM 1170 C C . PRO A 1 148 ? 46.545 -6.032 -73.251 1.00 43.66 148 PRO A C 1
ATOM 1172 O O . PRO A 1 148 ? 46.723 -6.355 -74.420 1.00 43.66 148 PRO A O 1
ATOM 1175 N N . SER A 1 149 ? 46.741 -6.906 -72.254 1.00 42.69 149 SER A N 1
ATOM 1176 C CA . SER A 1 149 ? 47.135 -8.302 -72.532 1.00 42.69 149 SER A CA 1
ATOM 1177 C C . SER A 1 149 ? 46.790 -9.313 -71.427 1.00 42.69 149 SER A C 1
ATOM 1179 O O . SER A 1 149 ? 47.595 -10.191 -71.126 1.00 42.69 149 SER A O 1
ATOM 1181 N N . CYS A 1 150 ? 45.603 -9.224 -70.824 1.00 43.22 150 CYS A N 1
ATOM 1182 C CA . CYS A 1 150 ? 45.103 -10.272 -69.924 1.00 43.22 150 CYS A CA 1
ATOM 1183 C C . CYS A 1 150 ? 43.675 -10.675 -70.303 1.00 43.22 150 CYS A C 1
ATOM 1185 O O . CYS A 1 150 ? 42.722 -10.387 -69.582 1.00 43.22 150 CYS A O 1
ATOM 1187 N N . ASP A 1 151 ? 43.548 -11.358 -71.439 1.00 42.09 151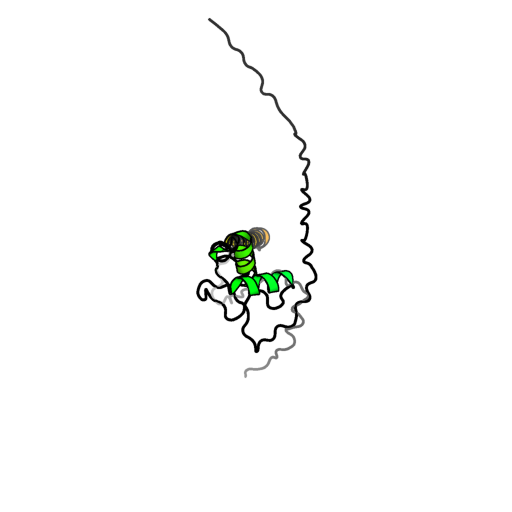 ASP A N 1
ATOM 1188 C CA . ASP A 1 151 ? 42.438 -12.275 -71.659 1.00 42.09 151 ASP A CA 1
ATOM 1189 C C . ASP A 1 151 ? 42.702 -13.557 -70.860 1.00 42.09 151 ASP A C 1
ATOM 1191 O O . ASP A 1 151 ? 43.755 -14.181 -70.988 1.00 42.09 151 ASP A O 1
ATOM 1195 N N . ASN A 1 152 ? 41.687 -13.961 -70.096 1.00 45.12 152 ASN A N 1
ATOM 1196 C CA . ASN A 1 152 ? 41.512 -15.251 -69.425 1.00 45.12 152 ASN A CA 1
ATOM 1197 C C . ASN A 1 152 ? 42.138 -15.434 -68.025 1.00 45.12 152 ASN A C 1
ATOM 1199 O O . ASN A 1 152 ? 43.344 -15.507 -67.827 1.00 45.12 152 ASN A O 1
ATOM 1203 N N . ILE A 1 153 ? 41.221 -15.667 -67.073 1.00 50.56 153 ILE A N 1
ATOM 1204 C CA . ILE A 1 153 ? 41.413 -16.272 -65.745 1.00 50.56 153 ILE A CA 1
ATOM 1205 C C . ILE A 1 153 ? 42.097 -15.356 -64.717 1.00 50.56 153 ILE A C 1
ATOM 1207 O O . ILE A 1 153 ? 43.272 -15.493 -64.392 1.00 50.56 153 ILE A O 1
ATOM 1211 N N . ALA A 1 154 ? 41.304 -14.488 -64.083 1.00 42.38 154 ALA A N 1
ATOM 1212 C CA . ALA A 1 154 ? 41.661 -13.892 -62.799 1.00 42.38 154 ALA A CA 1
ATOM 1213 C C . ALA A 1 154 ? 40.715 -14.424 -61.717 1.00 42.38 154 ALA A C 1
ATOM 1215 O O . ALA A 1 154 ? 39.593 -13.952 -61.544 1.00 42.38 154 ALA A O 1
ATOM 1216 N N . HIS A 1 155 ? 41.191 -15.433 -60.984 1.00 43.38 155 HIS A N 1
ATOM 1217 C CA . HIS A 1 155 ? 40.663 -15.802 -59.676 1.00 43.38 155 HIS A CA 1
ATOM 1218 C C . HIS A 1 155 ? 40.448 -14.532 -58.845 1.00 43.38 155 HIS A C 1
ATOM 1220 O O . HIS A 1 155 ? 41.410 -13.847 -58.492 1.00 43.38 155 HIS A O 1
ATOM 1226 N N . THR A 1 156 ? 39.204 -14.244 -58.472 1.00 41.41 156 THR A N 1
ATOM 1227 C CA . THR A 1 156 ? 38.896 -13.255 -57.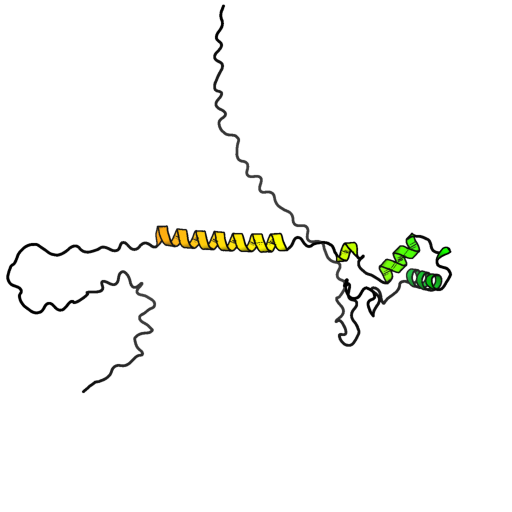440 1.00 41.41 156 THR A CA 1
ATOM 1228 C C . THR A 1 156 ? 39.373 -13.803 -56.093 1.00 41.41 156 THR A C 1
ATOM 1230 O O . THR A 1 156 ? 38.596 -14.311 -55.288 1.00 41.41 156 THR A O 1
ATOM 1233 N N . ARG A 1 157 ? 40.684 -13.745 -55.824 1.00 45.12 157 ARG A N 1
ATOM 1234 C CA . ARG A 1 157 ? 41.187 -13.828 -54.452 1.00 45.12 157 ARG A CA 1
ATOM 1235 C C . ARG A 1 157 ? 40.798 -12.528 -53.765 1.00 45.12 157 ARG A C 1
ATOM 1237 O O . ARG A 1 157 ? 41.542 -11.553 -53.775 1.00 45.12 157 ARG A O 1
ATOM 1244 N N . CYS A 1 158 ? 39.625 -12.525 -53.140 1.00 35.88 158 CYS A N 1
ATOM 1245 C CA . CYS A 1 158 ? 39.364 -11.616 -52.035 1.00 35.88 158 CYS A CA 1
ATOM 1246 C C . CYS A 1 158 ? 40.351 -11.957 -50.912 1.00 35.88 158 CYS A C 1
ATOM 1248 O O . CYS A 1 158 ? 40.090 -12.822 -50.078 1.00 35.88 158 CYS A O 1
ATOM 1250 N N . CYS A 1 159 ? 41.504 -11.290 -50.889 1.00 40.59 159 CYS A N 1
ATOM 1251 C CA . CYS A 1 159 ? 42.325 -11.220 -49.690 1.00 40.59 159 CYS A CA 1
ATOM 1252 C C . CYS A 1 159 ? 41.539 -10.422 -48.642 1.00 40.59 159 CYS A C 1
ATOM 1254 O O . CYS A 1 159 ? 41.530 -9.193 -48.655 1.00 40.59 159 CYS A O 1
ATOM 1256 N N . TYR A 1 160 ? 40.851 -11.124 -47.741 1.00 36.47 160 TYR A N 1
ATOM 1257 C CA . TYR A 1 160 ? 40.355 -10.533 -46.504 1.00 36.47 160 TYR A CA 1
ATOM 1258 C C . TYR A 1 160 ? 41.568 -10.148 -45.648 1.00 36.47 160 TYR A C 1
ATOM 1260 O O . TYR A 1 160 ? 42.155 -10.984 -44.964 1.00 36.47 160 TYR A O 1
ATOM 1268 N N . ILE A 1 161 ? 41.962 -8.875 -45.688 1.00 43.94 161 ILE A N 1
ATOM 1269 C CA . ILE A 1 161 ? 42.860 -8.309 -44.680 1.00 43.94 161 ILE A CA 1
ATOM 1270 C C . ILE A 1 161 ? 42.028 -8.164 -43.406 1.00 43.94 161 ILE A C 1
ATOM 1272 O O . ILE A 1 161 ? 41.211 -7.253 -43.277 1.00 43.94 161 ILE A O 1
ATOM 1276 N N . SER A 1 162 ? 42.197 -9.114 -42.489 1.00 39.81 162 SER A N 1
ATOM 1277 C CA . SER A 1 162 ? 41.614 -9.077 -41.149 1.00 39.81 162 SER A CA 1
ATOM 1278 C C . SER A 1 162 ? 42.338 -8.005 -40.317 1.00 39.81 162 SER A C 1
ATOM 1280 O O . SER A 1 162 ? 43.541 -8.149 -40.084 1.00 39.81 162 SER A O 1
ATOM 1282 N N . PRO A 1 163 ? 41.679 -6.913 -39.875 1.00 42.94 163 PRO A N 1
ATOM 1283 C CA . PRO A 1 163 ? 42.335 -5.891 -39.077 1.00 42.94 163 PRO A CA 1
ATOM 1284 C C . PRO A 1 163 ? 42.223 -6.254 -37.596 1.00 42.94 163 PRO A C 1
ATOM 1286 O O . PRO A 1 163 ? 41.185 -6.018 -36.968 1.00 42.94 163 PRO A O 1
ATOM 1289 N N . GLY A 1 164 ? 43.320 -6.790 -37.058 1.00 47.06 164 GLY A N 1
ATOM 1290 C CA . GLY A 1 164 ? 43.561 -6.892 -35.621 1.00 47.06 164 GLY A CA 1
ATOM 1291 C C . GLY A 1 164 ? 42.714 -7.957 -34.939 1.00 47.06 164 GLY A C 1
ATOM 1292 O O . GLY A 1 164 ? 41.754 -7.643 -34.240 1.00 47.06 164 GLY A O 1
ATOM 1293 N N . ALA A 1 165 ? 43.103 -9.219 -35.116 1.00 40.00 165 ALA A N 1
ATOM 1294 C CA . ALA A 1 165 ? 42.908 -10.190 -34.055 1.00 40.00 165 ALA A CA 1
ATOM 1295 C C . ALA A 1 165 ? 43.745 -9.710 -32.865 1.00 40.00 165 ALA A C 1
ATOM 1297 O O . ALA A 1 165 ? 44.975 -9.741 -32.927 1.00 40.00 165 ALA A O 1
ATOM 1298 N N . ASP A 1 166 ? 43.078 -9.251 -31.808 1.00 37.62 166 ASP A N 1
ATOM 1299 C CA . ASP A 1 166 ? 43.673 -9.284 -30.480 1.00 37.62 166 ASP A CA 1
ATOM 1300 C C . ASP A 1 166 ? 44.085 -10.736 -30.229 1.00 37.62 166 ASP A C 1
ATOM 1302 O O . ASP A 1 166 ? 43.268 -11.662 -30.197 1.00 37.62 166 ASP A O 1
ATOM 1306 N N . LEU A 1 167 ? 45.395 -10.943 -30.189 1.00 45.66 167 LEU A N 1
ATOM 1307 C CA . LEU A 1 167 ? 46.060 -12.219 -30.421 1.00 45.66 167 LEU A CA 1
ATOM 1308 C C . LEU A 1 167 ? 46.010 -13.155 -29.199 1.00 45.66 167 LEU A C 1
ATOM 1310 O O . LEU A 1 167 ? 46.904 -13.981 -29.039 1.00 45.66 167 LEU A O 1
ATOM 1314 N N . SER A 1 168 ? 44.995 -13.034 -28.336 1.00 46.88 168 SER A N 1
ATOM 1315 C CA . SER A 1 168 ? 44.985 -13.702 -27.027 1.00 46.88 168 SER A CA 1
ATOM 1316 C C . SER A 1 168 ? 43.861 -14.729 -26.820 1.00 46.88 168 SER A C 1
ATOM 1318 O O . SER A 1 168 ? 44.073 -15.697 -26.100 1.00 46.88 168 SER A O 1
ATOM 1320 N N . TYR A 1 169 ? 42.698 -14.625 -27.485 1.00 40.56 169 TYR A N 1
ATOM 1321 C CA . TYR A 1 169 ? 41.545 -15.484 -27.125 1.00 40.56 169 TYR A CA 1
ATOM 1322 C C . TYR A 1 169 ? 41.140 -16.561 -28.151 1.00 40.56 169 TYR A C 1
ATOM 1324 O O . TYR A 1 169 ? 40.511 -17.552 -27.791 1.00 40.56 169 TYR A O 1
ATOM 1332 N N . SER A 1 170 ? 41.509 -16.440 -29.431 1.00 42.44 170 SER A N 1
ATOM 1333 C CA . SER A 1 170 ? 41.001 -17.350 -30.479 1.00 42.44 170 SER A CA 1
ATOM 1334 C C . SER A 1 170 ? 41.871 -18.582 -30.758 1.00 42.44 170 SER A C 1
ATOM 1336 O O . SER A 1 170 ? 41.443 -19.483 -31.483 1.00 42.44 170 SER A O 1
ATOM 1338 N N . ARG A 1 171 ? 43.076 -18.671 -30.174 1.00 44.22 171 ARG A N 1
ATOM 1339 C CA . ARG A 1 171 ? 43.990 -19.805 -30.409 1.00 44.22 171 ARG A CA 1
ATOM 1340 C C . ARG A 1 171 ? 43.605 -21.072 -29.630 1.00 44.22 171 ARG A C 1
ATOM 1342 O O . ARG A 1 171 ? 44.096 -22.143 -29.962 1.00 44.22 171 ARG A O 1
ATOM 1349 N N . PHE A 1 172 ? 42.698 -20.982 -28.655 1.00 41.00 172 PHE A N 1
ATOM 1350 C CA . PHE A 1 172 ? 42.267 -22.151 -27.878 1.00 41.00 172 PHE A CA 1
ATOM 1351 C C . PHE A 1 172 ? 41.124 -22.940 -28.543 1.00 41.00 172 PHE A C 1
ATOM 1353 O O . PHE A 1 172 ? 41.027 -24.148 -28.360 1.00 41.00 172 PHE A O 1
ATOM 1360 N N . PHE A 1 173 ? 40.284 -22.300 -29.366 1.00 41.34 173 PHE A N 1
ATOM 1361 C CA . PHE A 1 173 ? 39.057 -22.943 -29.863 1.00 41.34 173 PHE A CA 1
ATOM 1362 C C . PHE A 1 173 ? 39.220 -23.706 -31.192 1.00 41.34 173 PHE A C 1
ATOM 1364 O O . PHE A 1 173 ? 38.494 -24.660 -31.447 1.00 41.34 173 PHE A O 1
ATOM 1371 N N . ASN A 1 174 ? 40.196 -23.347 -32.035 1.00 39.50 174 ASN A N 1
ATOM 1372 C CA . ASN A 1 174 ? 40.337 -23.932 -33.380 1.00 39.50 174 ASN A CA 1
ATOM 1373 C C . ASN A 1 174 ? 41.270 -25.156 -33.477 1.00 39.50 174 ASN A C 1
ATOM 1375 O O . ASN A 1 174 ? 41.511 -25.648 -34.576 1.00 39.50 174 ASN A O 1
ATOM 1379 N N . SER A 1 175 ? 41.771 -25.689 -32.356 1.00 40.50 175 SER A N 1
ATOM 1380 C CA . SER A 1 175 ? 42.567 -26.930 -32.358 1.00 40.50 175 SER A CA 1
ATOM 1381 C C . SER A 1 175 ? 41.720 -28.214 -32.296 1.00 40.50 175 SER A C 1
ATOM 1383 O O . SER A 1 175 ? 42.286 -29.306 -32.285 1.00 40.50 175 SER A O 1
ATOM 1385 N N . LEU A 1 176 ? 40.384 -28.117 -32.248 1.00 42.84 176 LEU A N 1
ATOM 1386 C CA . LEU A 1 176 ? 39.503 -29.261 -31.966 1.00 42.84 176 LEU A CA 1
ATOM 1387 C C . LEU A 1 176 ? 38.446 -29.600 -33.026 1.00 42.84 176 LEU A C 1
ATOM 1389 O O . LEU A 1 176 ? 37.533 -30.363 -32.728 1.00 42.84 176 LEU A O 1
ATOM 1393 N N . GLN A 1 177 ? 38.583 -29.162 -34.281 1.00 42.22 177 GLN A N 1
ATOM 1394 C CA . GLN A 1 177 ? 37.682 -29.658 -35.332 1.00 42.22 177 GLN A CA 1
ATOM 1395 C C . GLN A 1 177 ? 38.419 -30.031 -36.623 1.00 42.22 177 GLN A C 1
ATOM 1397 O O . GLN A 1 177 ? 38.398 -29.332 -37.629 1.00 42.22 177 GLN A O 1
ATOM 1402 N N . LYS A 1 178 ? 39.125 -31.165 -36.523 1.00 37.03 178 LYS A N 1
ATOM 1403 C CA . LYS A 1 178 ? 39.252 -32.237 -37.527 1.00 37.03 178 LYS A CA 1
ATOM 1404 C C . LYS A 1 178 ? 38.926 -31.874 -38.992 1.00 37.03 178 LYS A C 1
ATOM 1406 O O . LYS A 1 178 ? 37.768 -31.790 -39.383 1.00 37.03 178 LYS A O 1
ATOM 1411 N N . ARG A 1 179 ? 39.968 -31.887 -39.833 1.00 41.75 179 ARG A N 1
ATOM 1412 C CA . ARG A 1 179 ? 39.935 -32.592 -41.139 1.00 41.75 179 ARG A CA 1
ATOM 1413 C C . ARG A 1 179 ? 39.705 -34.103 -40.877 1.00 41.75 179 ARG A C 1
ATOM 1415 O O . ARG A 1 179 ? 40.170 -34.540 -39.820 1.00 41.75 179 ARG A O 1
ATOM 1422 N N . PRO A 1 180 ? 39.071 -34.916 -41.764 1.00 42.62 180 PRO A N 1
ATOM 1423 C CA . PRO A 1 180 ? 39.552 -35.093 -43.145 1.00 42.62 180 PRO A CA 1
ATOM 1424 C C . PRO A 1 180 ? 38.546 -35.487 -44.260 1.00 42.62 180 PRO A C 1
ATOM 1426 O O . PRO A 1 180 ? 37.409 -35.865 -44.018 1.00 42.62 180 PRO A O 1
ATOM 1429 N N . SER A 1 181 ? 39.116 -35.454 -45.476 1.00 33.00 181 SER A N 1
ATOM 1430 C CA . SER A 1 181 ? 38.889 -36.280 -46.678 1.00 33.00 181 SER A CA 1
ATOM 1431 C C . SER A 1 181 ? 37.616 -36.147 -47.519 1.00 33.00 181 SER A C 1
ATOM 1433 O O . SER A 1 181 ? 36.513 -36.453 -47.087 1.00 33.00 181 SER A O 1
ATOM 1435 N N . CYS A 1 182 ? 37.832 -35.863 -48.806 1.00 29.14 182 CYS A N 1
ATOM 1436 C CA . CYS A 1 182 ? 37.037 -36.401 -49.911 1.00 29.14 182 CYS A CA 1
ATOM 1437 C C . CYS A 1 182 ? 37.993 -36.962 -50.977 1.00 29.14 182 CYS A C 1
ATOM 1439 O O . CYS A 1 182 ? 39.059 -36.380 -51.197 1.00 29.14 182 CYS A O 1
ATOM 1441 N N . SER A 1 183 ? 37.599 -38.122 -51.517 1.00 37.09 183 SER A N 1
ATOM 1442 C CA . SER A 1 183 ? 38.212 -38.901 -52.604 1.00 37.09 183 SER A CA 1
ATOM 1443 C C . SER A 1 183 ? 38.336 -38.147 -53.919 1.00 37.09 183 SER A C 1
ATOM 1445 O O . SER A 1 183 ? 37.524 -37.225 -54.149 1.00 37.09 183 SER A O 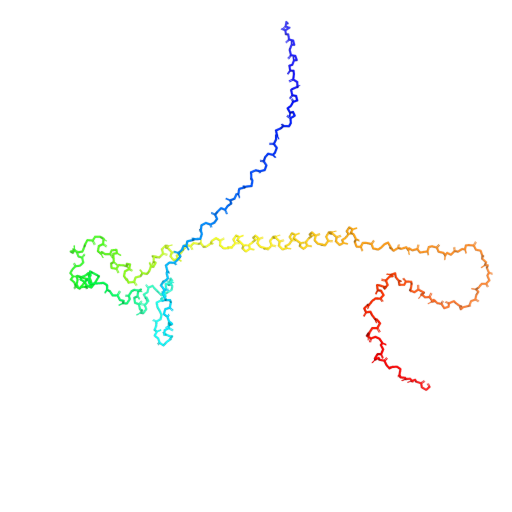1
#

InterPro domains:
  IPR004203 Cytochrome c oxidase subunit IV family [PF02936] (40-133)
  IPR004203 Cytochrome c oxidase subunit IV family [PTHR10707] (4-144)
  IPR004203 Cytochrome c oxidase subunit IV family [cd00922] (40-137)
  IPR013288 Cytochrome c oxidase subunit IV [PR01873] (47-60)
  IPR013288 Cytochrome c oxidase subunit IV [PR01873] (91-109)
  IPR036639 Cytochrome c oxidase subunit IV superfamily [G3DSA:1.10.442.10] (30-153)
  IPR036639 Cytochrome c oxidase subunit IV superfamily [SSF81406] (35-135)

Sequence (183 aa):
MLHLTAGRVGSLLARRATAALTNSSVRMASHGHDVAEMVDMSQPLYVDRVDIPLPDRPYKDTLSPAEESLKQKEKGPWSQLSKEEKLALYRLKFCQTFPEMQEPSAEWKTVLGGIFIFLGLTGLVVWWQKVYGKKKKVCLNTCERTNPSCDNIAHTRCCYISPGADLSYSRFFNSLQKRPSCS

Organism: Scophthalmus maximus (NCBI:txid52904)

Foldseek 3Di:
DDDDDDDDDDDDPDDDPPPPPPPPPDDDDPDPCPPPDPDDPVDFDDDDDPVCPAGPAFPDPDDDPVVVVLVVCVVDDPVPDDPVSVVVVVVRRDVDDPCRNVDDDPVVVVVVVVVVVVVVVVVVVVVVCVVPVDDDPPPPPDDDDDDDDDDDDDDPPPPPPDPDDPPPPPPPPPPPDDDDDDD

Radius of gyration: 40.48 Å; chains: 1; bounding box: 76×109×102 Å

Secondary structure (DSSP, 8-state):
----------------------------------------TTSPPP---SS-SS-SS-S-SSPPHHHHHHHHHHTS-TTSS-HHHHHHHHHHH-SS-HHHHTPPP-HHHHHHHHHHHHHHHHHHHHHHHHHH------------S------S--------------TTSTTTTTTSS------